Protein AF-A0A3M1L7F5-F1 (afdb_monomer)

Structure (mmCIF, N/CA/C/O backbone):
data_AF-A0A3M1L7F5-F1
#
_entry.id   AF-A0A3M1L7F5-F1
#
loop_
_atom_site.group_PDB
_atom_site.id
_atom_site.type_symbol
_atom_site.label_atom_id
_atom_site.label_alt_id
_atom_site.label_comp_id
_atom_site.label_asym_id
_atom_site.label_entity_id
_atom_site.label_seq_id
_atom_site.pdbx_PDB_ins_code
_atom_site.Cartn_x
_atom_site.Cartn_y
_atom_site.Cartn_z
_atom_site.occupancy
_atom_site.B_iso_or_equiv
_atom_site.auth_seq_id
_atom_site.auth_comp_id
_atom_site.auth_asym_id
_atom_site.auth_atom_id
_atom_site.pdbx_PDB_model_num
ATOM 1 N N . MET A 1 1 ? 20.321 22.906 12.322 1.00 35.56 1 MET A N 1
ATOM 2 C CA . MET A 1 1 ? 19.591 22.358 11.157 1.00 35.56 1 MET A CA 1
ATOM 3 C C . MET A 1 1 ? 20.401 21.188 10.631 1.00 35.56 1 MET A C 1
ATOM 5 O O . MET A 1 1 ?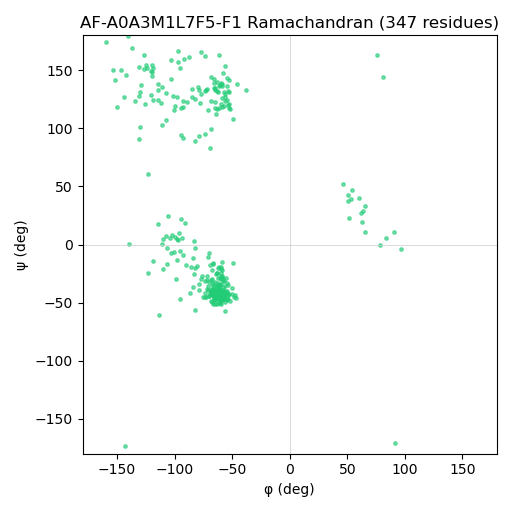 21.609 21.368 10.525 1.00 35.56 1 MET A O 1
ATOM 9 N N . PRO A 1 2 ? 19.813 20.010 10.364 1.00 38.28 2 PRO A N 1
ATOM 10 C CA . PRO A 1 2 ? 20.556 18.946 9.696 1.00 38.28 2 PRO A CA 1
ATOM 11 C C . PRO A 1 2 ? 21.042 19.465 8.336 1.00 38.28 2 PRO A C 1
ATOM 13 O O . PRO A 1 2 ? 20.308 20.188 7.656 1.00 38.28 2 PRO A O 1
ATOM 16 N N . ALA A 1 3 ? 22.295 19.171 7.985 1.00 39.78 3 ALA A N 1
ATOM 17 C CA . ALA A 1 3 ? 22.873 19.569 6.705 1.00 39.78 3 ALA A CA 1
ATOM 18 C C . ALA A 1 3 ? 21.981 19.071 5.550 1.00 39.78 3 ALA A C 1
ATOM 20 O O . ALA A 1 3 ? 21.409 17.981 5.663 1.00 39.78 3 ALA A O 1
ATOM 21 N N . PRO A 1 4 ? 21.824 19.837 4.452 1.00 47.09 4 PRO A N 1
ATOM 22 C CA . PRO A 1 4 ? 21.126 19.321 3.284 1.00 47.09 4 PRO A CA 1
ATOM 23 C C . PRO A 1 4 ? 21.853 18.048 2.831 1.00 47.09 4 PRO A C 1
ATOM 25 O O . PRO A 1 4 ? 23.083 18.068 2.745 1.00 47.09 4 PRO A O 1
ATOM 28 N N . PRO A 1 5 ? 21.141 16.940 2.577 1.00 53.28 5 PRO A N 1
ATOM 29 C CA . PRO A 1 5 ? 21.794 15.716 2.152 1.00 53.28 5 PRO A CA 1
ATOM 30 C C . PRO A 1 5 ? 22.538 15.997 0.853 1.00 53.28 5 PRO A C 1
ATOM 32 O O . PRO A 1 5 ? 21.954 16.431 -0.144 1.00 53.28 5 PRO A O 1
ATOM 35 N N . THR A 1 6 ? 23.847 15.780 0.873 1.00 57.88 6 THR A N 1
ATOM 36 C CA . THR A 1 6 ? 24.654 15.749 -0.336 1.00 57.88 6 THR A CA 1
ATOM 37 C C . THR A 1 6 ? 24.158 14.572 -1.164 1.00 57.88 6 THR A C 1
ATOM 39 O O . THR A 1 6 ? 24.283 13.417 -0.769 1.00 57.88 6 THR A O 1
ATOM 42 N N . PHE A 1 7 ? 23.544 14.864 -2.311 1.00 72.44 7 PHE A N 1
ATOM 43 C CA . PHE A 1 7 ? 23.163 13.850 -3.291 1.00 72.44 7 PHE A CA 1
ATOM 44 C C . PHE A 1 7 ? 24.451 13.290 -3.914 1.00 72.44 7 PHE A C 1
ATOM 46 O O . PHE A 1 7 ? 24.923 13.783 -4.937 1.00 72.44 7 PHE A O 1
ATOM 53 N N . GLN A 1 8 ? 25.074 12.329 -3.229 1.00 82.31 8 GLN A N 1
ATOM 54 C CA . GLN A 1 8 ? 26.333 11.705 -3.633 1.00 82.31 8 GLN A CA 1
ATOM 55 C C . GLN A 1 8 ? 26.056 10.671 -4.722 1.00 82.31 8 GLN A C 1
ATOM 57 O O . GLN A 1 8 ? 25.700 9.527 -4.446 1.00 82.31 8 GLN A O 1
ATOM 62 N N . TYR A 1 9 ? 26.176 11.104 -5.971 1.00 82.06 9 TYR A N 1
ATOM 63 C CA . TYR A 1 9 ? 25.844 10.313 -7.149 1.00 82.06 9 TYR A CA 1
ATOM 64 C C . TYR A 1 9 ? 26.582 8.974 -7.209 1.00 82.06 9 TYR A C 1
ATOM 66 O O . TYR A 1 9 ? 25.974 7.961 -7.549 1.00 82.06 9 TYR A O 1
ATOM 74 N N . GLU A 1 10 ? 27.861 8.963 -6.851 1.00 85.75 10 GLU A N 1
ATOM 75 C CA . GLU A 1 10 ? 28.719 7.780 -6.855 1.00 85.75 10 GLU A CA 1
ATOM 76 C C . GLU A 1 10 ? 28.203 6.726 -5.867 1.00 85.75 10 GLU A C 1
ATOM 78 O O . GLU A 1 10 ? 27.919 5.598 -6.263 1.00 85.75 10 GLU A O 1
ATOM 83 N N . LEU A 1 11 ? 27.948 7.123 -4.617 1.00 89.19 11 LEU A N 1
ATOM 84 C CA . LEU A 1 11 ? 27.426 6.229 -3.581 1.00 89.19 11 LEU A CA 1
ATOM 85 C C . LEU A 1 11 ? 26.033 5.685 -3.931 1.00 89.19 11 LEU A C 1
ATOM 87 O O . LEU A 1 11 ? 25.721 4.518 -3.691 1.00 89.19 11 LEU A O 1
ATOM 91 N N . ILE A 1 12 ? 25.166 6.524 -4.504 1.00 89.94 12 ILE A N 1
ATOM 92 C CA . ILE A 1 12 ? 23.839 6.078 -4.937 1.00 89.94 12 ILE A CA 1
ATOM 93 C C . ILE A 1 12 ? 23.979 5.046 -6.067 1.00 89.94 12 ILE A C 1
ATOM 95 O O . ILE A 1 12 ? 23.294 4.024 -6.034 1.00 89.94 12 ILE A O 1
ATOM 99 N N . ARG A 1 13 ? 24.880 5.268 -7.035 1.00 89.06 13 ARG A N 1
ATOM 100 C CA . ARG A 1 13 ? 25.147 4.312 -8.123 1.00 89.06 13 ARG A CA 1
ATOM 101 C C . ARG A 1 13 ? 25.641 2.970 -7.600 1.00 89.06 13 ARG A C 1
ATOM 103 O O . ARG A 1 13 ? 25.167 1.947 -8.084 1.00 89.06 13 ARG A O 1
ATOM 110 N N . GLU A 1 14 ? 26.536 2.967 -6.617 1.00 90.06 14 GLU A N 1
ATOM 111 C CA . GLU A 1 14 ? 27.015 1.740 -5.968 1.00 90.06 14 GLU A CA 1
ATOM 112 C C . GLU A 1 14 ? 25.865 0.969 -5.312 1.00 90.06 14 GLU A C 1
ATOM 114 O O . GLU A 1 14 ? 25.677 -0.214 -5.583 1.00 90.06 14 GLU A O 1
ATOM 119 N N . ARG A 1 15 ? 25.013 1.652 -4.539 1.00 92.06 15 ARG A N 1
ATOM 120 C CA . ARG A 1 15 ? 23.826 1.036 -3.917 1.00 92.06 15 ARG A CA 1
ATOM 121 C C . ARG A 1 15 ? 22.845 0.462 -4.938 1.00 92.06 15 ARG A C 1
ATOM 123 O O . ARG A 1 15 ? 22.231 -0.566 -4.690 1.00 92.06 15 ARG A O 1
ATOM 130 N N . PHE A 1 16 ? 22.697 1.089 -6.105 1.00 90.69 16 PHE A N 1
ATOM 131 C CA . PHE A 1 16 ? 21.847 0.562 -7.180 1.00 90.69 16 PHE A CA 1
ATOM 132 C C . PHE A 1 16 ? 22.345 -0.775 -7.748 1.00 90.69 16 PHE A C 1
ATOM 134 O O . PHE A 1 16 ? 21.534 -1.532 -8.277 1.00 90.69 16 PHE A O 1
ATOM 141 N N . GLN A 1 17 ? 23.643 -1.084 -7.647 1.00 87.06 17 GLN A N 1
ATOM 142 C CA . GLN A 1 17 ? 24.191 -2.362 -8.116 1.00 87.06 17 GLN A CA 1
ATOM 143 C C . GLN A 1 17 ? 23.790 -3.535 -7.216 1.00 87.06 17 GLN A C 1
ATOM 145 O O . GLN A 1 17 ? 23.711 -4.665 -7.694 1.00 87.06 17 GLN A O 1
ATOM 150 N N . THR A 1 18 ? 23.529 -3.269 -5.934 1.00 86.25 18 THR A N 1
ATOM 151 C CA . THR A 1 18 ? 23.186 -4.277 -4.920 1.00 86.25 18 THR A CA 1
ATOM 152 C C . THR A 1 18 ? 21.737 -4.186 -4.437 1.00 86.25 18 THR A C 1
ATOM 154 O O . THR A 1 18 ? 21.331 -4.989 -3.600 1.00 86.25 18 THR A O 1
ATOM 157 N N . LEU A 1 19 ? 20.950 -3.240 -4.963 1.00 89.81 19 LEU A N 1
ATOM 158 C CA . LEU A 1 19 ? 19.552 -3.039 -4.589 1.00 89.81 19 LEU A CA 1
ATOM 159 C C . LEU A 1 19 ? 18.712 -4.274 -4.944 1.00 89.81 19 LEU A C 1
ATOM 161 O O . LEU A 1 19 ? 18.528 -4.589 -6.123 1.00 89.81 19 LEU A O 1
ATOM 165 N N . ASP A 1 20 ? 18.149 -4.922 -3.924 1.00 85.81 20 ASP A N 1
ATOM 166 C CA . ASP A 1 20 ? 17.179 -6.001 -4.101 1.00 85.81 20 ASP A CA 1
ATOM 167 C C . ASP A 1 20 ? 15.834 -5.417 -4.555 1.00 85.81 20 ASP A C 1
ATOM 169 O O . ASP A 1 20 ? 15.026 -4.916 -3.770 1.00 85.81 20 ASP A O 1
ATOM 173 N N . CYS A 1 21 ? 15.623 -5.403 -5.868 1.00 88.69 21 CYS A N 1
ATOM 174 C CA . CYS A 1 21 ? 14.426 -4.869 -6.497 1.00 88.69 21 CYS A CA 1
ATOM 175 C C . CYS A 1 21 ? 13.728 -5.958 -7.313 1.00 88.69 21 CYS A C 1
ATOM 177 O O . CYS A 1 21 ? 14.363 -6.837 -7.891 1.00 88.69 21 CYS A O 1
ATOM 179 N N . LEU A 1 22 ? 12.399 -5.855 -7.410 1.00 91.62 22 LEU A N 1
ATOM 180 C CA . LEU A 1 22 ? 11.557 -6.759 -8.203 1.00 91.62 22 LEU A CA 1
ATOM 181 C C . LEU A 1 22 ? 11.989 -6.837 -9.681 1.00 91.62 22 LEU A C 1
ATOM 183 O O . LEU A 1 22 ? 11.766 -7.844 -10.348 1.00 91.62 22 LEU A O 1
ATOM 187 N N . VAL A 1 23 ? 12.574 -5.755 -10.188 1.00 92.25 23 VAL A N 1
ATOM 188 C CA . VAL A 1 23 ? 13.059 -5.588 -11.560 1.00 92.25 23 VAL A CA 1
ATOM 189 C C . VAL A 1 23 ? 14.523 -5.186 -11.518 1.00 92.25 23 VAL A C 1
ATOM 191 O O . VAL A 1 23 ? 14.961 -4.561 -10.550 1.00 92.25 23 VAL A O 1
ATOM 194 N N . ARG A 1 24 ? 15.282 -5.484 -12.577 1.00 89.81 24 ARG A N 1
ATOM 195 C CA . ARG A 1 24 ? 16.702 -5.114 -12.628 1.00 89.81 24 ARG A CA 1
ATOM 196 C C . ARG A 1 24 ? 16.856 -3.588 -12.494 1.00 89.81 24 ARG A C 1
ATOM 198 O O . ARG A 1 24 ? 16.381 -2.866 -13.379 1.00 89.81 24 ARG A O 1
ATOM 205 N N . PRO A 1 25 ? 17.543 -3.079 -11.454 1.00 90.06 25 PRO A N 1
ATOM 206 C CA . PRO A 1 25 ? 17.786 -1.651 -11.324 1.00 90.06 25 PRO A CA 1
ATOM 207 C C . PRO A 1 25 ? 18.604 -1.137 -12.510 1.00 90.06 25 PRO A C 1
ATOM 209 O O . PRO A 1 25 ? 19.586 -1.753 -12.930 1.00 90.06 25 PRO A O 1
ATOM 212 N N . VAL A 1 26 ? 18.202 0.010 -13.053 1.00 88.94 26 VAL A N 1
ATOM 213 C CA . VAL A 1 26 ? 18.956 0.729 -14.084 1.00 88.94 26 VAL A CA 1
ATOM 214 C C . VAL A 1 26 ? 19.321 2.108 -13.570 1.00 88.94 26 VAL A C 1
ATOM 216 O O . VAL A 1 26 ? 18.567 2.712 -12.810 1.00 88.94 26 VAL A O 1
ATOM 219 N N . TRP A 1 27 ? 20.466 2.620 -14.012 1.00 89.50 27 TRP A N 1
ATOM 220 C CA . TRP A 1 27 ? 20.897 3.977 -13.709 1.00 89.50 27 TRP A CA 1
ATOM 221 C C . TRP A 1 27 ? 20.878 4.841 -14.969 1.00 89.50 27 TRP A C 1
ATOM 223 O O . TRP A 1 27 ? 21.536 4.517 -15.957 1.00 89.50 27 TRP A O 1
ATOM 233 N N . ASN A 1 28 ? 20.119 5.937 -14.950 1.00 90.88 28 ASN A N 1
ATOM 234 C CA . ASN A 1 28 ? 20.044 6.912 -16.040 1.00 90.88 28 ASN A CA 1
ATOM 235 C C . ASN A 1 28 ? 19.501 8.265 -15.534 1.00 90.88 28 ASN A C 1
ATOM 237 O O . ASN A 1 28 ? 19.059 8.381 -14.391 1.00 90.88 28 ASN A O 1
ATOM 241 N N . ALA A 1 29 ? 19.490 9.282 -16.402 1.00 91.50 29 ALA A N 1
ATOM 242 C CA . ALA A 1 29 ? 19.029 10.632 -16.059 1.00 91.50 29 ALA A CA 1
ATOM 243 C C . ALA A 1 29 ? 17.562 10.694 -15.576 1.00 91.50 29 ALA A C 1
ATOM 245 O O . ALA A 1 29 ? 17.205 11.571 -14.792 1.00 91.50 29 ALA A O 1
ATOM 246 N N . GLU A 1 30 ? 16.702 9.766 -16.014 1.00 92.56 30 GLU A N 1
ATOM 247 C CA . GLU A 1 30 ? 15.309 9.691 -15.555 1.00 92.56 30 GLU A CA 1
ATOM 248 C C . GLU A 1 30 ? 15.224 9.220 -14.097 1.00 92.56 30 GLU A C 1
ATOM 250 O O . GLU A 1 30 ? 14.514 9.830 -13.298 1.00 92.56 30 GLU A O 1
ATOM 255 N N . ILE A 1 31 ? 15.988 8.187 -13.731 1.00 93.19 31 ILE A N 1
ATOM 256 C CA . ILE A 1 31 ? 16.113 7.702 -12.349 1.00 93.19 31 ILE A CA 1
ATOM 257 C C . ILE A 1 31 ? 16.702 8.788 -11.445 1.00 93.19 31 ILE A C 1
ATOM 259 O O . ILE A 1 31 ? 16.169 9.035 -10.365 1.00 93.19 31 ILE A O 1
ATOM 263 N N . GLU A 1 32 ? 17.740 9.494 -11.902 1.00 91.94 32 GLU A N 1
ATOM 264 C CA . GLU A 1 32 ? 18.326 10.626 -11.173 1.00 91.94 32 GLU A CA 1
ATOM 265 C C . GLU A 1 32 ? 17.297 11.739 -10.911 1.00 91.94 32 GLU A C 1
ATOM 267 O O . GLU A 1 32 ? 17.191 12.248 -9.792 1.00 91.94 32 GLU A O 1
ATOM 272 N N . GLY A 1 33 ? 16.503 12.094 -11.927 1.00 92.19 33 GLY A N 1
ATOM 273 C CA . GLY A 1 33 ? 15.437 13.089 -11.802 1.00 92.19 33 GLY A CA 1
ATOM 274 C C . GLY A 1 33 ? 14.352 12.672 -10.806 1.00 92.19 33 GLY A C 1
ATOM 275 O O . GLY A 1 33 ? 13.959 13.467 -9.950 1.00 92.19 33 GLY A O 1
ATOM 276 N N . LEU A 1 34 ? 13.909 11.413 -10.869 1.00 93.38 34 LEU A N 1
ATOM 277 C CA . LEU A 1 34 ? 12.932 10.855 -9.931 1.00 93.38 34 LEU A CA 1
ATOM 278 C C . LEU A 1 34 ? 13.483 10.817 -8.498 1.00 93.38 34 LEU A C 1
ATOM 280 O O . LEU A 1 34 ? 12.798 11.246 -7.573 1.00 93.38 34 LEU A O 1
ATOM 284 N N . LEU A 1 35 ? 14.729 10.388 -8.293 1.00 93.50 35 LEU A N 1
ATOM 285 C CA . LEU A 1 35 ? 15.364 10.408 -6.971 1.00 93.50 35 LEU A CA 1
ATOM 286 C C . LEU A 1 35 ? 15.406 11.823 -6.389 1.00 93.50 35 LEU A C 1
ATOM 288 O O . LEU A 1 35 ? 15.037 12.018 -5.233 1.00 93.50 35 LEU A O 1
ATOM 292 N N . ARG A 1 36 ? 15.783 12.834 -7.182 1.00 91.12 36 ARG A N 1
ATOM 293 C CA . ARG A 1 36 ? 15.759 14.241 -6.740 1.00 91.12 36 ARG A CA 1
ATOM 294 C C . ARG A 1 36 ? 14.356 14.702 -6.353 1.00 91.12 36 ARG A C 1
ATOM 296 O O . ARG A 1 36 ? 14.205 15.421 -5.363 1.00 91.12 36 ARG A O 1
ATOM 303 N N . GLN A 1 37 ? 13.332 14.269 -7.089 1.00 90.56 37 GLN A N 1
ATOM 304 C CA . GLN A 1 37 ? 11.943 14.589 -6.770 1.00 90.56 37 GLN A CA 1
ATOM 305 C C . GLN A 1 37 ? 11.562 14.132 -5.359 1.00 90.56 37 GLN A C 1
ATOM 307 O O . GLN A 1 37 ? 10.944 14.906 -4.638 1.00 90.56 37 GLN A O 1
ATOM 312 N N . PHE A 1 38 ? 11.957 12.932 -4.933 1.00 88.56 38 PHE A N 1
ATOM 313 C CA . PHE A 1 38 ? 11.611 12.422 -3.602 1.00 88.56 38 PHE A CA 1
ATOM 314 C C . PHE A 1 38 ? 12.594 12.847 -2.502 1.00 88.56 38 PHE A C 1
ATOM 316 O O . PHE A 1 38 ? 12.168 13.208 -1.406 1.00 88.56 38 PHE A O 1
ATOM 323 N N . LEU A 1 39 ? 13.900 12.819 -2.779 1.00 88.81 39 LEU A N 1
ATOM 324 C CA . LEU A 1 39 ? 14.947 13.026 -1.773 1.00 88.81 39 LEU A CA 1
ATOM 325 C C . LEU A 1 39 ? 15.246 14.505 -1.501 1.00 88.81 39 LEU A C 1
ATOM 327 O O . LEU A 1 39 ? 15.715 14.836 -0.411 1.00 88.81 39 LEU A O 1
ATOM 331 N N . VAL A 1 40 ? 14.980 15.397 -2.462 1.00 86.50 40 VAL A N 1
ATOM 332 C CA . VAL A 1 40 ? 15.307 16.829 -2.354 1.00 86.50 40 VAL A CA 1
ATOM 333 C C . VAL A 1 40 ? 14.040 17.674 -2.294 1.00 86.50 40 VAL A C 1
ATOM 335 O O . VAL A 1 40 ? 13.807 18.360 -1.303 1.00 86.50 40 VAL A O 1
ATOM 338 N N . TYR A 1 41 ? 13.200 17.610 -3.328 1.00 87.56 41 TYR A N 1
ATOM 339 C CA . TYR A 1 41 ? 12.062 18.528 -3.459 1.00 87.56 41 TYR A CA 1
ATOM 340 C C . TYR A 1 41 ? 10.819 18.066 -2.682 1.00 87.56 41 TYR A C 1
ATOM 342 O O . TYR A 1 41 ? 10.104 18.880 -2.107 1.00 87.56 41 TYR A O 1
ATOM 350 N N . GLY A 1 42 ? 10.575 16.756 -2.637 1.00 90.94 42 GLY A N 1
ATOM 351 C CA . GLY A 1 42 ? 9.371 16.125 -2.089 1.00 90.94 42 GLY A CA 1
ATOM 352 C C . GLY A 1 42 ? 9.569 15.441 -0.738 1.00 90.94 42 GLY A C 1
ATOM 353 O O . GLY A 1 42 ? 8.811 14.529 -0.412 1.00 90.94 42 GLY A O 1
ATOM 354 N N . ARG A 1 43 ? 10.566 15.857 0.059 1.00 92.56 43 ARG A N 1
ATOM 355 C CA . ARG A 1 43 ? 10.948 15.172 1.312 1.00 92.56 43 ARG A CA 1
ATOM 356 C C . ARG A 1 43 ? 9.770 14.929 2.248 1.00 92.56 43 ARG A C 1
ATOM 358 O O . ARG A 1 43 ? 9.564 13.807 2.686 1.00 92.56 43 ARG A O 1
ATOM 365 N N . ARG A 1 44 ? 8.951 15.955 2.509 1.00 93.75 44 ARG A N 1
ATOM 366 C CA . ARG A 1 44 ? 7.782 15.835 3.399 1.00 93.75 44 ARG A CA 1
ATOM 367 C C . ARG A 1 44 ? 6.801 14.760 2.925 1.00 93.75 44 ARG A C 1
ATOM 369 O O . ARG A 1 44 ? 6.265 14.017 3.745 1.00 93.75 44 ARG A O 1
ATOM 376 N N . ASP A 1 45 ? 6.549 14.690 1.622 1.00 93.31 45 ASP A N 1
ATOM 377 C CA . ASP A 1 45 ? 5.630 13.704 1.058 1.00 93.31 45 ASP A CA 1
ATOM 378 C C . ASP A 1 45 ? 6.233 12.299 1.106 1.00 93.31 45 ASP A C 1
ATOM 380 O O . ASP A 1 45 ? 5.523 11.354 1.452 1.00 93.31 45 ASP A O 1
ATOM 384 N N . ALA A 1 46 ? 7.542 12.172 0.861 1.00 93.19 46 ALA A N 1
ATOM 385 C CA . ALA A 1 46 ? 8.279 10.922 1.028 1.00 93.19 46 ALA A CA 1
ATOM 386 C C . ALA A 1 46 ? 8.233 10.424 2.485 1.00 93.19 46 ALA A C 1
ATOM 388 O O . ALA A 1 46 ? 7.890 9.271 2.721 1.00 93.19 46 ALA A O 1
ATOM 389 N N . GLU A 1 47 ? 8.475 11.295 3.467 1.00 93.62 47 GLU A N 1
ATOM 390 C CA . GLU A 1 47 ? 8.393 10.977 4.901 1.00 93.62 47 GLU A CA 1
ATOM 391 C C . GLU A 1 47 ? 6.993 10.508 5.318 1.00 93.62 47 GLU A C 1
ATOM 393 O O . GLU A 1 47 ? 6.844 9.530 6.049 1.00 93.62 47 GLU A O 1
ATOM 398 N N . LEU A 1 48 ? 5.943 11.184 4.841 1.00 93.62 48 LEU A N 1
ATOM 399 C CA . LEU A 1 48 ? 4.558 10.780 5.093 1.00 93.62 48 LEU A CA 1
ATOM 400 C C . LEU A 1 48 ? 4.218 9.444 4.421 1.00 93.62 48 LEU A C 1
ATOM 402 O O . LEU A 1 48 ? 3.467 8.641 4.972 1.00 93.62 48 LEU A O 1
ATOM 406 N N . MET A 1 49 ? 4.713 9.230 3.202 1.00 94.44 49 MET A N 1
ATOM 407 C CA . MET A 1 49 ? 4.526 7.999 2.440 1.00 94.44 49 MET A CA 1
ATOM 408 C C . MET A 1 49 ? 5.196 6.808 3.136 1.00 94.44 49 MET A C 1
ATOM 410 O O . MET A 1 49 ? 4.536 5.791 3.340 1.00 94.44 49 MET A O 1
ATOM 414 N N . LEU A 1 50 ? 6.453 6.967 3.558 1.00 89.62 50 LEU A N 1
ATOM 415 C CA . LEU A 1 50 ? 7.210 5.980 4.330 1.00 89.62 50 LEU A CA 1
ATOM 416 C C . LEU A 1 50 ? 6.551 5.698 5.681 1.00 89.62 50 LEU A C 1
ATOM 418 O O . LEU A 1 50 ? 6.350 4.541 6.031 1.00 89.62 50 LEU A O 1
ATOM 422 N N . GLY A 1 51 ? 6.118 6.743 6.393 1.00 86.62 51 GLY A N 1
ATOM 423 C CA . GLY A 1 51 ? 5.455 6.596 7.687 1.00 86.62 51 GLY A CA 1
ATOM 424 C C . GLY A 1 51 ? 4.167 5.775 7.607 1.00 86.62 51 GLY A C 1
ATOM 425 O O . GLY A 1 51 ? 3.918 4.929 8.458 1.00 86.62 51 GLY A O 1
ATOM 426 N N . ARG A 1 52 ? 3.364 5.936 6.545 1.00 91.06 52 ARG A N 1
ATOM 427 C CA . ARG A 1 52 ? 2.189 5.069 6.309 1.00 91.06 52 ARG A CA 1
ATOM 428 C C . ARG A 1 52 ? 2.563 3.622 5.983 1.00 91.06 52 ARG A C 1
ATOM 430 O O . ARG A 1 52 ? 1.719 2.748 6.168 1.00 91.06 52 ARG A O 1
ATOM 437 N N . GLY A 1 53 ? 3.788 3.383 5.514 1.00 85.94 53 GLY A N 1
ATOM 438 C CA . GLY A 1 53 ? 4.354 2.064 5.242 1.00 85.94 53 GLY A CA 1
ATOM 439 C C . GLY A 1 53 ? 4.159 1.090 6.397 1.00 85.94 53 GLY A C 1
ATOM 440 O O . GLY A 1 53 ? 3.666 -0.015 6.179 1.00 85.94 53 GLY A O 1
ATOM 441 N N . VAL A 1 54 ? 4.422 1.545 7.628 1.00 79.56 54 VAL A N 1
ATOM 442 C CA . VAL A 1 54 ? 4.375 0.717 8.847 1.00 79.56 54 VAL A CA 1
ATOM 443 C C . VAL A 1 54 ? 3.022 0.032 9.073 1.00 79.56 54 VAL A C 1
ATOM 445 O O . VAL A 1 54 ? 2.975 -1.084 9.574 1.00 79.56 54 VAL A O 1
ATOM 448 N N . MET A 1 55 ? 1.916 0.659 8.653 1.00 81.50 55 MET A N 1
ATOM 449 C CA . MET A 1 55 ? 0.571 0.101 8.845 1.00 81.50 55 MET A CA 1
ATOM 450 C C . MET A 1 55 ? 0.249 -1.036 7.874 1.00 81.50 55 MET A C 1
ATOM 452 O O . MET A 1 55 ? -0.615 -1.859 8.165 1.00 81.50 55 MET A O 1
ATOM 456 N N . TYR A 1 56 ? 0.872 -1.053 6.691 1.00 86.38 56 TYR A N 1
ATOM 457 C CA . TYR A 1 56 ? 0.442 -1.938 5.606 1.00 86.38 56 TYR A CA 1
ATOM 458 C C . TYR A 1 56 ? 1.536 -2.875 5.100 1.00 86.38 56 TYR A C 1
ATOM 460 O O . TYR A 1 56 ? 1.189 -3.939 4.600 1.00 86.38 56 TYR A O 1
ATOM 468 N N . PHE A 1 57 ? 2.827 -2.557 5.249 1.00 85.12 57 PHE A N 1
ATOM 469 C CA . PHE A 1 57 ? 3.903 -3.485 4.880 1.00 85.12 57 PHE A CA 1
ATOM 470 C C . PHE A 1 57 ? 3.757 -4.856 5.545 1.00 85.12 57 PHE A C 1
ATOM 472 O O . PHE A 1 57 ? 3.823 -5.830 4.802 1.00 85.12 57 PHE A O 1
ATOM 479 N N . PRO A 1 58 ? 3.424 -4.984 6.845 1.00 81.38 58 PRO A N 1
ATOM 480 C CA . PRO A 1 58 ? 3.247 -6.307 7.445 1.00 81.38 58 PRO A CA 1
ATOM 481 C C . PRO A 1 58 ? 2.108 -7.121 6.801 1.00 81.38 58 PRO A C 1
ATOM 483 O O . PRO A 1 58 ? 2.223 -8.331 6.620 1.00 81.38 58 PRO A O 1
ATOM 486 N N . ILE A 1 59 ? 1.024 -6.454 6.383 1.00 81.19 59 ILE A N 1
ATOM 487 C CA . ILE A 1 59 ? -0.088 -7.081 5.648 1.00 81.19 59 ILE A CA 1
ATOM 488 C C . ILE A 1 59 ? 0.401 -7.568 4.277 1.00 81.19 59 ILE A C 1
ATOM 490 O O . ILE A 1 59 ? 0.092 -8.679 3.853 1.00 81.19 59 ILE A O 1
ATOM 494 N N . ILE A 1 60 ? 1.168 -6.731 3.576 1.00 85.12 60 ILE A N 1
ATOM 495 C CA . ILE A 1 60 ? 1.664 -7.024 2.230 1.00 85.12 60 ILE A CA 1
ATOM 496 C C . ILE A 1 60 ? 2.695 -8.152 2.257 1.00 85.12 60 ILE A C 1
ATOM 498 O O . ILE A 1 60 ? 2.555 -9.112 1.507 1.00 85.12 60 ILE A O 1
ATOM 502 N N . GLU A 1 61 ? 3.680 -8.083 3.147 1.00 83.94 61 GLU A N 1
ATOM 503 C CA . GLU A 1 61 ? 4.727 -9.097 3.323 1.00 83.94 61 GLU A CA 1
ATOM 504 C C . GLU A 1 61 ? 4.146 -10.460 3.722 1.00 83.94 61 GLU A C 1
ATOM 506 O O . GLU A 1 61 ? 4.607 -11.496 3.229 1.00 83.94 61 GLU A O 1
ATOM 511 N N . HIS A 1 62 ? 3.086 -10.470 4.542 1.00 79.44 62 HIS A N 1
ATOM 512 C CA . HIS A 1 62 ? 2.342 -11.688 4.849 1.00 79.44 62 HIS A CA 1
ATOM 513 C C . HIS A 1 62 ? 1.826 -12.355 3.569 1.00 79.44 62 HIS A C 1
ATOM 515 O O . HIS A 1 62 ? 2.181 -13.501 3.294 1.00 79.44 62 HIS A O 1
ATOM 521 N N . TYR A 1 63 ? 1.045 -11.641 2.754 1.00 80.44 63 TYR A N 1
ATOM 522 C CA . TYR A 1 63 ? 0.493 -12.223 1.530 1.00 80.44 63 TYR A CA 1
ATOM 523 C C . TYR A 1 63 ? 1.565 -12.527 0.477 1.00 80.44 63 TYR A C 1
ATOM 525 O O . TYR A 1 63 ? 1.465 -13.547 -0.200 1.00 80.44 63 TYR A O 1
ATOM 533 N N . LEU A 1 64 ? 2.620 -11.714 0.361 1.00 83.81 64 LEU A N 1
ATOM 534 C CA . LEU A 1 64 ? 3.761 -12.033 -0.502 1.00 83.81 64 LEU A CA 1
ATOM 535 C C . LEU A 1 64 ? 4.377 -13.380 -0.115 1.00 83.81 64 LEU A C 1
ATOM 537 O O . LEU A 1 64 ? 4.644 -14.204 -0.983 1.00 83.81 64 LEU A O 1
ATOM 541 N N . SER A 1 65 ? 4.527 -13.640 1.184 1.00 81.75 65 SER A N 1
ATOM 542 C CA . SER A 1 65 ? 5.039 -14.917 1.685 1.00 81.75 65 SER A CA 1
ATOM 543 C C . SER A 1 65 ? 4.067 -16.074 1.433 1.00 81.75 65 SER A C 1
ATOM 545 O O . SER A 1 65 ? 4.501 -17.134 0.991 1.00 81.75 65 SER A O 1
ATOM 547 N N . GLN A 1 66 ? 2.761 -15.872 1.660 1.00 79.88 66 GLN A N 1
ATOM 548 C CA . GLN A 1 66 ? 1.727 -16.887 1.396 1.00 79.88 66 GLN A CA 1
ATOM 549 C C . GLN A 1 66 ? 1.694 -17.313 -0.078 1.00 79.88 66 GLN A C 1
ATOM 551 O O . GLN A 1 66 ? 1.548 -18.494 -0.377 1.00 79.88 66 GLN A O 1
ATOM 556 N N . TYR A 1 67 ? 1.865 -16.358 -0.995 1.00 81.56 67 TYR A N 1
ATOM 557 C CA . TYR A 1 67 ? 1.851 -16.601 -2.438 1.00 81.56 67 TYR A CA 1
ATOM 558 C C . TYR A 1 67 ? 3.245 -16.851 -3.038 1.00 81.56 67 TYR A C 1
ATOM 560 O O . TYR A 1 67 ? 3.366 -16.968 -4.254 1.00 81.56 67 TYR A O 1
ATOM 568 N N . ASN A 1 68 ? 4.295 -16.941 -2.209 1.00 84.75 68 ASN A N 1
ATOM 569 C CA . ASN A 1 68 ? 5.690 -17.103 -2.636 1.00 84.75 68 ASN A CA 1
ATOM 570 C C . ASN A 1 68 ? 6.124 -16.076 -3.709 1.00 84.75 68 ASN A C 1
ATOM 572 O O . ASN A 1 68 ? 6.789 -16.409 -4.690 1.00 84.75 68 ASN A O 1
ATOM 576 N N . LEU A 1 69 ? 5.722 -14.819 -3.523 1.00 88.94 69 LEU A N 1
ATOM 577 C CA . LEU A 1 69 ? 6.029 -13.693 -4.403 1.00 88.94 69 LEU A CA 1
ATOM 578 C C . LEU A 1 69 ? 7.240 -12.888 -3.895 1.00 88.94 69 LEU A C 1
ATOM 580 O O . LEU A 1 69 ? 7.537 -12.902 -2.696 1.00 88.94 69 LEU A O 1
ATOM 584 N N . PRO A 1 70 ? 7.938 -12.141 -4.774 1.00 91.12 70 PRO A N 1
ATOM 585 C CA . PRO A 1 70 ? 9.117 -11.376 -4.373 1.00 91.12 70 PRO A CA 1
ATOM 586 C C . PRO A 1 70 ? 8.791 -10.248 -3.383 1.00 91.12 70 PRO A C 1
ATOM 588 O O . PRO A 1 70 ? 7.873 -9.454 -3.599 1.00 91.12 70 PRO A O 1
ATOM 591 N N . GLN A 1 71 ? 9.601 -10.119 -2.328 1.00 84.81 71 GLN A N 1
ATOM 592 C CA . GLN A 1 71 ? 9.362 -9.166 -1.234 1.00 84.81 71 GLN A CA 1
ATOM 593 C C . GLN A 1 71 ? 9.428 -7.695 -1.675 1.00 84.81 71 GLN A C 1
ATOM 595 O O . GLN A 1 71 ? 8.657 -6.869 -1.184 1.00 84.81 71 GLN A O 1
ATOM 600 N N . GLY A 1 72 ? 10.264 -7.365 -2.667 1.00 88.69 72 GLY A N 1
ATOM 601 C CA . GLY A 1 72 ? 10.366 -6.010 -3.228 1.00 88.69 72 GLY A CA 1
ATOM 602 C C . GLY A 1 72 ? 9.053 -5.466 -3.814 1.00 88.69 72 GLY A C 1
ATOM 603 O O . GLY A 1 72 ? 8.902 -4.257 -3.994 1.00 88.69 72 GLY A O 1
ATOM 604 N N . MET A 1 73 ? 8.057 -6.327 -4.054 1.00 93.81 73 MET A N 1
ATOM 605 C CA . MET A 1 73 ? 6.729 -5.924 -4.520 1.00 93.81 73 MET A CA 1
ATOM 606 C C . MET A 1 73 ? 5.947 -5.098 -3.476 1.00 93.81 73 MET A C 1
ATOM 608 O O . MET A 1 73 ? 5.022 -4.365 -3.834 1.00 93.81 73 MET A O 1
ATOM 612 N N . LYS A 1 74 ? 6.351 -5.120 -2.196 1.00 93.06 74 LYS A N 1
ATOM 613 C CA . LYS A 1 74 ? 5.740 -4.303 -1.131 1.00 93.06 74 LYS A CA 1
ATOM 614 C C . LYS A 1 74 ? 5.804 -2.792 -1.377 1.00 93.06 74 LYS A C 1
ATOM 616 O O . LYS A 1 74 ? 5.024 -2.045 -0.793 1.00 93.06 74 LYS A O 1
ATOM 621 N N . TYR A 1 75 ? 6.696 -2.342 -2.261 1.00 95.75 75 TYR A N 1
ATOM 622 C CA . TYR A 1 75 ? 6.870 -0.932 -2.607 1.00 95.75 75 TYR A CA 1
ATOM 623 C C . TYR A 1 75 ? 5.900 -0.423 -3.685 1.00 95.75 75 TYR A C 1
ATOM 625 O O . TYR A 1 75 ? 5.771 0.790 -3.853 1.00 95.75 75 TYR A O 1
ATOM 633 N N . LEU A 1 76 ? 5.158 -1.299 -4.377 1.00 96.56 76 LEU A N 1
ATOM 634 C CA . LEU A 1 76 ? 4.188 -0.890 -5.407 1.00 96.56 76 LEU A CA 1
ATOM 635 C C . LEU A 1 76 ? 3.129 0.096 -4.874 1.00 96.56 76 LEU A C 1
ATOM 637 O O . LEU A 1 76 ? 2.919 1.136 -5.502 1.00 96.56 76 LEU A O 1
ATOM 641 N N . PRO A 1 77 ? 2.496 -0.135 -3.706 1.00 97.31 77 PRO A N 1
ATOM 642 C CA . PRO A 1 77 ? 1.513 0.799 -3.154 1.00 97.31 77 PRO A CA 1
ATOM 643 C C . PRO A 1 77 ? 2.053 2.203 -2.828 1.00 97.31 77 PRO A C 1
ATOM 645 O O . PRO A 1 77 ? 1.265 3.153 -2.727 1.00 97.31 77 PRO A O 1
ATOM 648 N N . LEU A 1 78 ? 3.377 2.370 -2.685 1.00 95.56 78 LEU A N 1
ATOM 649 C CA . LEU A 1 78 ? 3.996 3.697 -2.586 1.00 95.56 78 LEU A CA 1
ATOM 650 C C . LEU A 1 78 ? 3.834 4.466 -3.903 1.00 95.56 78 LEU A C 1
ATOM 652 O O . LEU A 1 78 ? 3.441 5.633 -3.881 1.00 95.56 78 LEU A O 1
ATOM 656 N N . VAL A 1 79 ? 4.079 3.796 -5.034 1.00 95.12 79 VAL A N 1
ATOM 657 C CA . VAL A 1 79 ? 3.932 4.356 -6.387 1.00 95.12 79 VAL A CA 1
ATOM 658 C C . VAL A 1 79 ? 2.463 4.602 -6.724 1.00 95.12 79 VAL A C 1
ATOM 660 O O . VAL A 1 79 ? 2.133 5.646 -7.280 1.00 95.12 79 VAL A O 1
ATOM 663 N N . GLU A 1 80 ? 1.585 3.665 -6.366 1.00 96.19 80 GLU A N 1
ATOM 664 C CA . GLU A 1 80 ? 0.166 3.715 -6.732 1.00 96.19 80 GLU A CA 1
ATOM 665 C C . GLU A 1 80 ? -0.624 4.774 -5.960 1.00 96.19 80 GLU A C 1
ATOM 667 O O . GLU A 1 80 ? -1.432 5.511 -6.523 1.00 96.19 80 GLU A O 1
ATOM 672 N N . SER A 1 81 ? -0.431 4.856 -4.643 1.00 96.94 81 SER A N 1
ATOM 673 C CA . SER A 1 81 ? -1.309 5.663 -3.787 1.00 96.94 81 SER A CA 1
ATOM 674 C C . SER A 1 81 ? -0.587 6.450 -2.701 1.00 96.94 81 SER A C 1
ATOM 676 O O . SER A 1 81 ? -1.245 7.114 -1.893 1.00 96.94 81 SER A O 1
ATOM 678 N N . SER A 1 82 ? 0.744 6.355 -2.629 1.00 95.88 82 SER A N 1
ATOM 679 C CA . SER A 1 82 ? 1.525 6.818 -1.478 1.00 95.88 82 SER A CA 1
ATOM 680 C C . SER A 1 82 ? 1.013 6.227 -0.155 1.00 95.88 82 SER A C 1
ATOM 682 O O . SER A 1 82 ? 0.933 6.926 0.865 1.00 95.88 82 SER A O 1
ATOM 684 N N . MET A 1 83 ? 0.618 4.946 -0.190 1.00 95.31 83 MET A N 1
ATOM 685 C CA . MET A 1 83 ? 0.036 4.205 0.937 1.00 95.31 83 MET A CA 1
ATOM 686 C C . MET A 1 83 ? -1.264 4.818 1.477 1.00 95.31 83 MET A C 1
ATOM 688 O O . ME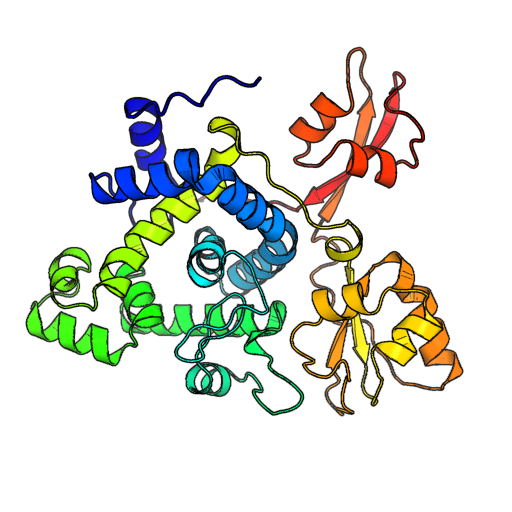T A 1 83 ? -1.500 4.886 2.687 1.00 95.31 83 MET A O 1
ATOM 692 N N . ARG A 1 84 ? -2.132 5.306 0.583 1.00 97.19 84 ARG A N 1
ATOM 693 C CA . ARG A 1 84 ? -3.424 5.901 0.955 1.00 97.19 84 ARG A CA 1
ATOM 694 C C . ARG A 1 84 ? -4.569 4.959 0.575 1.00 97.19 84 ARG A C 1
ATOM 696 O O . ARG A 1 84 ? -4.970 4.925 -0.588 1.00 97.19 84 ARG A O 1
ATOM 703 N N . PRO A 1 85 ? -5.226 4.291 1.540 1.00 96.06 85 PRO A N 1
ATOM 704 C CA . PRO A 1 85 ? -6.281 3.322 1.234 1.00 96.06 85 PRO A CA 1
ATOM 705 C C . PRO A 1 85 ? -7.575 3.969 0.719 1.00 96.06 85 PRO A C 1
ATOM 707 O O . PRO A 1 85 ? -8.472 3.286 0.242 1.00 96.06 85 PRO A O 1
ATOM 710 N N . LYS A 1 86 ? -7.700 5.300 0.802 1.00 96.75 86 LYS A N 1
ATOM 711 C CA . LYS A 1 86 ? -8.828 6.066 0.246 1.00 96.75 86 LYS A CA 1
ATOM 712 C C . LYS A 1 86 ? -8.476 6.813 -1.044 1.00 96.75 86 LYS A C 1
ATOM 714 O O . LYS A 1 86 ? -9.305 7.596 -1.498 1.00 96.75 86 LYS A O 1
ATOM 719 N N . ALA A 1 87 ? -7.277 6.626 -1.604 1.00 97.75 87 ALA A N 1
ATOM 720 C CA . ALA A 1 87 ? -6.898 7.272 -2.859 1.00 97.75 87 ALA A CA 1
ATOM 721 C C . ALA A 1 87 ? -7.867 6.879 -3.978 1.00 97.75 87 ALA A C 1
ATOM 723 O O . ALA A 1 87 ? -8.258 5.714 -4.073 1.00 97.75 87 ALA A O 1
ATOM 724 N N . VAL A 1 88 ? -8.248 7.850 -4.807 1.00 97.69 88 VAL A N 1
ATOM 725 C CA . VAL A 1 88 ? -9.088 7.651 -5.990 1.00 97.69 88 VAL A CA 1
ATOM 726 C C . VAL A 1 88 ? -8.463 8.431 -7.142 1.00 97.69 88 VAL A C 1
ATOM 728 O O . VAL A 1 88 ? -8.256 9.636 -7.003 1.00 97.69 88 VAL A O 1
ATOM 731 N N . SER A 1 89 ? -8.152 7.762 -8.252 1.00 95.94 89 SER A N 1
ATOM 732 C CA . SER A 1 89 ? -7.657 8.431 -9.457 1.00 95.94 89 SER A CA 1
ATOM 733 C C . SER A 1 89 ? -8.788 9.110 -10.229 1.00 95.94 89 SER A C 1
ATOM 735 O O . SER A 1 89 ? -9.970 8.809 -10.047 1.00 95.94 89 SER A O 1
ATOM 737 N N . HIS A 1 90 ? -8.423 9.984 -11.165 1.00 95.06 90 HIS A N 1
ATOM 738 C CA . HIS A 1 90 ? -9.364 10.647 -12.073 1.00 95.06 90 HIS A CA 1
ATOM 739 C C . HIS A 1 90 ? -10.163 9.666 -12.953 1.00 95.06 90 HIS A C 1
ATOM 741 O O . HIS A 1 90 ? -11.265 9.997 -13.376 1.00 95.06 90 HIS A O 1
ATOM 747 N N . VAL A 1 91 ? -9.643 8.456 -13.204 1.00 92.62 91 VAL A N 1
ATOM 748 C CA . VAL A 1 91 ? -10.353 7.389 -13.940 1.00 92.62 91 VAL A CA 1
ATOM 749 C C . VAL A 1 91 ? -11.044 6.365 -13.028 1.00 92.62 91 VAL A C 1
ATOM 751 O O . VAL A 1 91 ? -11.626 5.399 -13.513 1.00 92.62 91 VAL A O 1
ATOM 754 N N . GLY A 1 92 ? -11.020 6.561 -11.706 1.00 95.50 92 GLY A N 1
ATOM 755 C CA . GLY A 1 92 ? -11.754 5.726 -10.749 1.00 95.50 92 GLY A CA 1
ATOM 756 C C . GLY A 1 92 ? -10.992 4.515 -10.200 1.00 95.50 92 GLY A C 1
ATOM 757 O O . GLY A 1 92 ? -11.594 3.684 -9.505 1.00 95.50 92 GLY A O 1
ATOM 758 N N . ALA A 1 93 ? -9.683 4.424 -10.449 1.00 97.38 93 ALA A N 1
ATOM 759 C CA . ALA A 1 93 ? -8.792 3.512 -9.731 1.00 97.38 93 ALA A CA 1
ATOM 760 C C . ALA A 1 93 ? -8.831 3.852 -8.232 1.00 97.38 93 ALA A C 1
ATOM 762 O O . ALA A 1 93 ? -8.963 5.022 -7.878 1.00 97.38 93 ALA A O 1
ATOM 763 N N . THR A 1 94 ? -8.850 2.871 -7.326 1.00 98.56 94 THR A N 1
ATOM 764 C CA . THR A 1 94 ? -9.101 3.140 -5.895 1.00 98.56 94 THR A CA 1
ATOM 765 C C . THR A 1 94 ? -8.257 2.276 -4.969 1.00 98.56 94 THR A C 1
ATOM 767 O O . THR A 1 94 ? -8.030 1.103 -5.249 1.00 98.56 94 THR A O 1
ATOM 770 N N . GLY A 1 95 ? -7.875 2.847 -3.826 1.00 98.12 95 GLY A N 1
ATOM 771 C CA . GLY A 1 95 ? -7.234 2.133 -2.727 1.00 98.12 95 GLY A CA 1
ATOM 772 C C . GLY A 1 95 ? -5.714 2.122 -2.786 1.00 98.12 95 GLY A C 1
ATOM 773 O O . GLY A 1 95 ? -5.123 2.814 -3.617 1.00 98.12 95 GLY A O 1
ATOM 774 N N . LEU A 1 96 ? -5.107 1.320 -1.902 1.00 97.88 96 LEU A N 1
ATOM 775 C CA . LEU A 1 96 ? -3.648 1.169 -1.799 1.00 97.88 96 LEU A CA 1
ATOM 776 C C . LEU A 1 96 ? -3.024 0.778 -3.141 1.00 97.88 96 LEU A C 1
ATOM 778 O O . LEU A 1 96 ? -2.007 1.334 -3.543 1.00 97.88 96 LEU A O 1
ATOM 782 N N . TRP A 1 97 ? -3.707 -0.133 -3.829 1.00 98.25 97 TRP A N 1
ATOM 783 C CA . TRP A 1 97 ? -3.280 -0.785 -5.060 1.00 98.25 97 TRP A CA 1
ATOM 784 C C . TRP A 1 97 ? -3.869 -0.162 -6.332 1.00 98.25 97 TRP A C 1
ATOM 786 O O . TRP A 1 97 ? -3.689 -0.720 -7.408 1.00 98.25 97 TRP A O 1
ATOM 796 N N . GLN A 1 98 ? -4.615 0.949 -6.209 1.00 98.00 98 GLN A N 1
ATOM 797 C CA . GLN A 1 98 ? -5.291 1.631 -7.325 1.00 98.00 98 GLN A C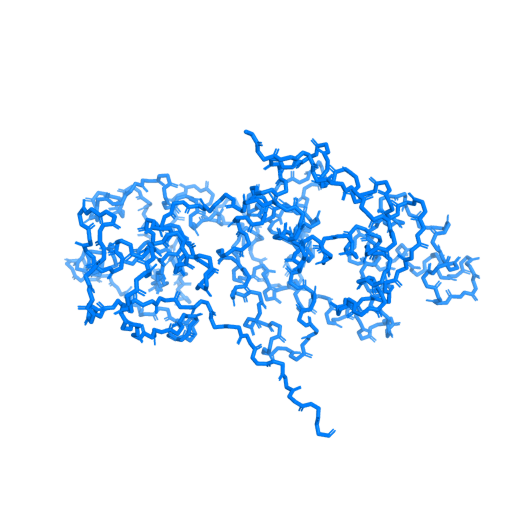A 1
ATOM 798 C C . GLN A 1 98 ? -6.046 0.669 -8.260 1.00 98.00 98 GLN A C 1
ATOM 800 O O . GLN A 1 98 ? -5.939 0.696 -9.483 1.00 98.00 98 GLN A O 1
ATOM 805 N N . PHE A 1 99 ? -6.896 -0.176 -7.685 1.00 95.94 99 PHE A N 1
ATOM 806 C CA . PHE A 1 99 ? -7.676 -1.117 -8.474 1.00 95.94 99 PHE A CA 1
ATOM 807 C C . PHE A 1 99 ? -8.800 -0.436 -9.259 1.00 95.94 99 PHE A C 1
ATOM 809 O O . PHE A 1 99 ? -9.633 0.297 -8.703 1.00 95.94 99 PHE A O 1
ATOM 816 N N . MET A 1 100 ? -8.911 -0.777 -10.541 1.00 96.81 100 MET A N 1
ATOM 817 C CA . MET A 1 100 ? -10.098 -0.464 -11.332 1.00 96.81 100 MET A CA 1
ATOM 818 C C . MET A 1 100 ? -11.305 -1.289 -10.853 1.00 96.81 100 MET A C 1
ATOM 820 O O . MET A 1 100 ? -11.137 -2.454 -10.489 1.00 96.81 100 MET A O 1
ATOM 824 N N . PRO A 1 101 ? -12.539 -0.741 -10.867 1.00 95.56 101 PRO A N 1
ATOM 825 C CA . PRO A 1 101 ? -13.715 -1.446 -10.348 1.00 95.56 101 PRO A CA 1
ATOM 826 C C . PRO A 1 101 ? -13.975 -2.805 -11.011 1.00 95.56 101 PRO A C 1
ATOM 828 O O . PRO A 1 101 ? -14.389 -3.744 -10.337 1.00 95.56 101 PRO A O 1
ATOM 831 N N . ALA A 1 102 ? -13.763 -2.909 -12.327 1.00 95.44 102 ALA A N 1
ATOM 832 C CA . ALA A 1 102 ? -13.984 -4.147 -13.073 1.00 95.44 102 ALA A CA 1
ATOM 833 C C . ALA A 1 102 ? -12.972 -5.229 -12.674 1.00 95.44 102 ALA A C 1
ATOM 835 O O . ALA A 1 102 ? -13.376 -6.325 -12.293 1.00 95.44 102 ALA A O 1
ATOM 836 N N . THR A 1 103 ? -11.682 -4.885 -12.662 1.00 94.38 103 THR A N 1
ATOM 837 C CA . THR A 1 103 ? -10.601 -5.778 -12.228 1.00 94.38 103 THR A CA 1
ATOM 838 C C . THR A 1 103 ? -10.790 -6.208 -10.777 1.00 94.38 103 THR A C 1
ATOM 840 O O . THR A 1 103 ? -10.719 -7.390 -10.473 1.00 94.38 103 THR A O 1
ATOM 843 N N . ALA A 1 104 ? -11.140 -5.280 -9.883 1.00 95.69 104 ALA A N 1
ATOM 844 C CA . ALA A 1 104 ? -11.425 -5.593 -8.485 1.00 95.69 104 ALA A CA 1
ATOM 845 C C . ALA A 1 104 ? -12.487 -6.695 -8.340 1.00 95.69 104 ALA A C 1
ATOM 847 O O . ALA A 1 104 ? -12.282 -7.657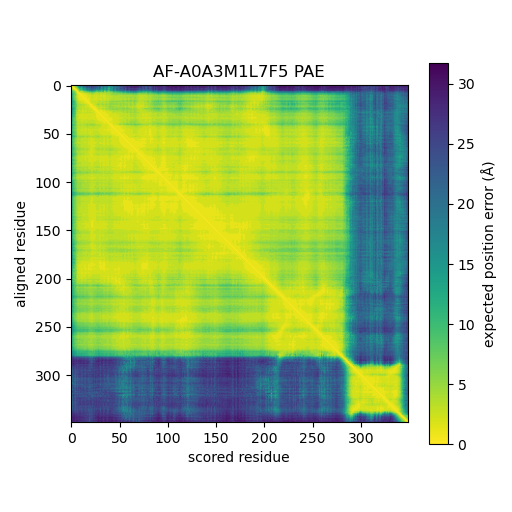 -7.605 1.00 95.69 104 ALA A O 1
ATOM 848 N N . ARG A 1 105 ? -13.598 -6.590 -9.083 1.00 95.50 105 ARG A N 1
ATOM 849 C CA . ARG A 1 105 ? -14.664 -7.604 -9.070 1.00 95.50 105 ARG A CA 1
ATOM 850 C C . ARG A 1 105 ? -14.212 -8.943 -9.647 1.00 95.50 105 ARG A C 1
ATOM 852 O O . ARG A 1 105 ? -14.589 -9.975 -9.103 1.00 95.50 105 ARG A O 1
ATOM 859 N N . GLN A 1 106 ? -13.396 -8.932 -10.702 1.00 94.94 106 GLN A N 1
ATOM 860 C CA . GLN A 1 106 ? -12.811 -10.152 -11.271 1.00 94.94 106 GLN A CA 1
ATOM 861 C C . GLN A 1 106 ? -11.957 -10.907 -10.239 1.00 94.94 106 GLN A C 1
ATOM 863 O O . GLN A 1 106 ? -11.976 -12.133 -10.213 1.00 94.94 106 GLN A O 1
ATOM 868 N N . PHE A 1 107 ? -11.279 -10.181 -9.347 1.00 93.25 107 PHE A N 1
ATOM 869 C CA . PHE A 1 107 ? -10.492 -10.744 -8.245 1.00 93.25 107 PHE A CA 1
ATOM 870 C C . PHE A 1 107 ? -11.272 -10.842 -6.920 1.00 93.25 107 PHE A C 1
ATOM 872 O O . PHE A 1 107 ? -10.682 -10.939 -5.847 1.00 93.25 107 PHE A O 1
ATOM 879 N N . GLY A 1 108 ? -12.608 -10.861 -6.982 1.00 88.62 108 GLY A N 1
ATOM 880 C CA . GLY A 1 108 ? -13.474 -11.193 -5.847 1.00 88.62 108 GLY A CA 1
ATOM 881 C C . GLY A 1 108 ? -13.786 -10.044 -4.885 1.00 88.62 108 GLY A C 1
ATOM 882 O O . GLY A 1 108 ? -14.458 -10.270 -3.880 1.00 88.62 108 GLY A O 1
ATOM 883 N N . LEU A 1 109 ? -13.359 -8.813 -5.181 1.00 93.06 109 LEU A N 1
ATOM 884 C CA . LEU A 1 109 ? -13.658 -7.650 -4.345 1.00 93.06 109 LEU A CA 1
ATOM 885 C C . LEU A 1 109 ? -15.070 -7.118 -4.598 1.00 93.06 109 LEU A C 1
ATOM 887 O O . LEU A 1 109 ? -15.498 -6.891 -5.735 1.00 93.06 109 LEU A O 1
ATOM 891 N N . ARG A 1 110 ? -15.781 -6.809 -3.514 1.00 90.38 110 ARG A N 1
ATOM 892 C CA . ARG A 1 110 ? -17.080 -6.136 -3.552 1.00 90.38 110 ARG A CA 1
ATOM 893 C C . ARG A 1 110 ? -16.892 -4.630 -3.698 1.00 90.38 110 ARG A C 1
ATOM 895 O O . ARG A 1 110 ? -16.247 -3.975 -2.881 1.00 90.38 110 ARG A O 1
ATOM 902 N N . VAL A 1 111 ? -17.530 -4.071 -4.723 1.00 94.62 111 VAL A N 1
ATOM 903 C CA . VAL A 1 111 ? -17.551 -2.629 -4.999 1.00 94.62 111 VAL A CA 1
ATOM 904 C C . VAL A 1 111 ? -18.999 -2.206 -5.219 1.00 94.62 111 VAL A C 1
ATOM 906 O O . VAL A 1 111 ? -19.565 -2.445 -6.283 1.00 94.62 111 VAL A O 1
ATOM 909 N N . ASN A 1 112 ? -19.619 -1.610 -4.201 1.00 87.44 112 ASN A N 1
ATOM 910 C CA . ASN A 1 112 ? -21.013 -1.159 -4.223 1.00 87.44 112 ASN A CA 1
ATOM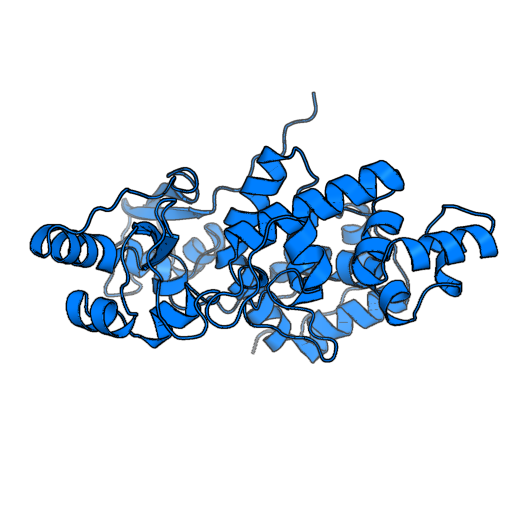 911 C C . ASN A 1 112 ? -21.188 0.164 -3.455 1.00 87.44 112 ASN A C 1
ATOM 913 O O . ASN A 1 112 ? -20.208 0.794 -3.065 1.00 87.44 112 ASN A O 1
ATOM 917 N N . HIS A 1 113 ? -22.423 0.641 -3.259 1.00 83.62 113 HIS A N 1
ATOM 918 C CA . HIS A 1 113 ? -22.691 1.941 -2.625 1.00 83.62 113 HIS A CA 1
ATOM 919 C C . HIS A 1 113 ? -22.199 2.049 -1.168 1.00 83.62 113 HIS A C 1
ATOM 921 O O . HIS A 1 113 ? -21.722 3.114 -0.771 1.00 83.62 113 HIS A O 1
ATOM 927 N N . TYR A 1 114 ? -22.251 0.962 -0.398 1.00 82.06 114 TYR A N 1
ATOM 928 C CA . TYR A 1 114 ? -21.943 0.946 1.038 1.00 82.06 114 TYR A CA 1
ATOM 929 C C . TYR A 1 114 ? -20.527 0.453 1.340 1.00 82.06 114 TYR A C 1
ATOM 931 O O . TYR A 1 114 ? -19.904 0.908 2.299 1.00 82.06 114 TYR A O 1
ATOM 939 N N . LEU A 1 115 ? -20.008 -0.427 0.488 1.00 90.12 115 LEU A N 1
ATOM 940 C CA . LEU A 1 115 ? -18.748 -1.125 0.674 1.00 90.12 115 LEU A CA 1
ATOM 941 C C . LEU A 1 115 ? -17.882 -1.011 -0.583 1.00 90.12 115 LEU A C 1
ATOM 943 O O . LEU A 1 115 ? -18.348 -1.262 -1.693 1.00 90.12 115 LEU A O 1
ATOM 947 N N . ASP A 1 116 ? -16.622 -0.637 -0.402 1.00 96.75 116 ASP A N 1
ATOM 948 C CA . ASP A 1 116 ? -15.614 -0.641 -1.461 1.00 96.75 116 ASP A CA 1
ATOM 949 C C . ASP A 1 116 ? -14.349 -1.348 -0.966 1.00 96.75 116 ASP A C 1
ATOM 951 O O . ASP A 1 116 ? -13.469 -0.731 -0.365 1.00 96.75 116 ASP A O 1
ATOM 955 N N . GLU A 1 117 ? -14.273 -2.661 -1.193 1.00 95.44 117 GLU A N 1
ATOM 956 C CA . GLU A 1 117 ? -13.182 -3.518 -0.701 1.00 95.44 117 GLU A CA 1
ATOM 957 C C . GLU A 1 117 ? -11.846 -3.248 -1.400 1.00 95.44 117 GLU A C 1
ATOM 959 O O . GLU A 1 117 ? -10.811 -3.704 -0.932 1.00 95.44 117 GLU A O 1
ATOM 964 N N . ARG A 1 118 ? -11.817 -2.409 -2.444 1.00 98.19 118 ARG A N 1
ATOM 965 C CA . ARG A 1 118 ? -10.555 -1.867 -2.977 1.00 98.19 118 ARG A CA 1
ATOM 966 C C . ARG A 1 118 ? -9.827 -1.000 -1.954 1.00 98.19 118 ARG A C 1
ATOM 968 O O . ARG A 1 118 ? -8.619 -0.832 -2.039 1.00 98.19 118 ARG A O 1
ATOM 975 N N . ARG A 1 119 ? -10.565 -0.429 -0.998 1.00 97.88 119 ARG A N 1
ATOM 976 C CA . ARG A 1 119 ? -10.011 0.374 0.095 1.00 97.88 119 ARG A CA 1
ATOM 977 C C . ARG A 1 119 ? -9.573 -0.479 1.282 1.00 97.88 119 ARG A C 1
ATOM 979 O O . ARG A 1 119 ? -8.813 0.012 2.103 1.00 97.88 119 ARG A O 1
ATOM 986 N N . ASP A 1 120 ? -10.062 -1.712 1.390 1.00 93.56 120 ASP A N 1
ATOM 987 C CA . ASP A 1 120 ? -9.723 -2.638 2.471 1.00 93.56 120 ASP A CA 1
ATOM 988 C C . ASP A 1 120 ? -8.268 -3.114 2.307 1.00 93.56 120 ASP A C 1
ATOM 990 O O . ASP A 1 120 ? -7.966 -3.753 1.294 1.00 93.56 120 ASP A O 1
ATOM 994 N N . PRO A 1 121 ? -7.350 -2.807 3.245 1.00 88.56 121 PRO A N 1
ATOM 995 C CA . PRO A 1 121 ? -5.934 -3.127 3.076 1.00 88.56 121 PRO A CA 1
ATOM 996 C C . PRO A 1 121 ? -5.632 -4.618 2.928 1.00 88.56 121 PRO A C 1
ATOM 998 O O . PRO A 1 121 ? -4.670 -4.962 2.254 1.00 88.56 121 PRO A O 1
ATOM 1001 N N . TYR A 1 122 ? -6.442 -5.502 3.508 1.00 86.12 122 TYR A N 1
ATOM 1002 C CA . TYR A 1 122 ? -6.205 -6.944 3.486 1.00 86.12 122 TYR A CA 1
ATOM 1003 C C . TYR A 1 122 ? -6.704 -7.522 2.170 1.00 86.12 122 TYR A C 1
ATOM 1005 O O . TYR A 1 122 ? -5.935 -8.070 1.381 1.00 86.12 122 TYR A O 1
ATOM 1013 N N . LYS A 1 123 ? -7.988 -7.290 1.880 1.00 86.75 123 LYS A N 1
ATOM 1014 C CA . LYS A 1 123 ? -8.639 -7.835 0.686 1.00 86.75 123 LYS A CA 1
ATOM 1015 C C . LYS A 1 123 ? -8.030 -7.279 -0.592 1.00 86.75 123 LYS A C 1
ATOM 1017 O O . LYS A 1 123 ? -7.786 -8.029 -1.532 1.00 86.75 123 LYS A O 1
ATOM 1022 N N . SER A 1 124 ? -7.770 -5.969 -0.635 1.00 96.75 124 SER A N 1
ATOM 1023 C CA . SER A 1 124 ? -7.162 -5.361 -1.822 1.00 96.75 124 SER A CA 1
ATOM 1024 C C . SER A 1 124 ? -5.729 -5.839 -2.048 1.00 96.75 124 SER A C 1
ATOM 1026 O O . SER A 1 124 ? -5.348 -6.008 -3.200 1.00 96.75 124 SER A O 1
ATOM 1028 N N . THR A 1 125 ? -4.966 -6.118 -0.988 1.00 94.19 125 THR A N 1
ATOM 1029 C CA . THR A 1 125 ? -3.607 -6.668 -1.096 1.00 94.19 125 THR A CA 1
ATOM 1030 C C . THR A 1 125 ? -3.614 -8.075 -1.652 1.00 94.19 125 THR A C 1
ATOM 1032 O O . THR A 1 125 ? -2.950 -8.334 -2.651 1.00 94.19 125 THR A O 1
ATOM 1035 N N . GLU A 1 126 ? -4.416 -8.966 -1.080 1.00 90.94 126 GLU A N 1
ATOM 1036 C CA . GLU A 1 126 ? -4.549 -10.326 -1.590 1.00 90.94 126 GLU A CA 1
ATOM 1037 C C . GLU A 1 126 ? -4.971 -10.350 -3.068 1.00 90.94 126 GLU A C 1
ATOM 1039 O O . GLU A 1 126 ? -4.357 -11.030 -3.892 1.00 90.94 126 GLU A O 1
ATOM 1044 N N . ALA A 1 127 ? -5.981 -9.553 -3.428 1.00 94.50 127 ALA A N 1
ATOM 1045 C CA . ALA A 1 127 ? -6.440 -9.438 -4.808 1.00 94.50 127 ALA A CA 1
ATOM 1046 C C . ALA A 1 127 ? -5.351 -8.888 -5.748 1.00 94.50 127 ALA A C 1
ATOM 1048 O O . ALA A 1 127 ? -5.205 -9.388 -6.863 1.00 94.50 127 ALA A O 1
ATOM 1049 N N . ALA A 1 128 ? -4.586 -7.877 -5.317 1.00 97.81 128 ALA A N 1
ATOM 1050 C CA . ALA A 1 128 ? -3.518 -7.260 -6.112 1.00 97.81 128 ALA A CA 1
ATOM 1051 C C . ALA A 1 128 ? -2.397 -8.244 -6.401 1.00 97.81 128 ALA A C 1
ATOM 1053 O O . ALA A 1 128 ? -1.975 -8.377 -7.548 1.00 97.81 128 ALA A O 1
ATOM 1054 N N . LEU A 1 129 ? -1.965 -8.972 -5.378 1.00 95.88 129 LEU A N 1
ATOM 1055 C CA . LEU A 1 129 ? -0.889 -9.944 -5.494 1.00 95.88 129 LEU A CA 1
ATOM 1056 C C . LEU A 1 129 ? -1.292 -11.135 -6.366 1.00 95.88 129 LEU A C 1
ATOM 1058 O O . LEU A 1 129 ? -0.518 -11.542 -7.227 1.00 95.88 129 LEU A O 1
ATOM 1062 N N . ARG A 1 130 ? -2.537 -11.616 -6.252 1.00 95.62 130 ARG A N 1
ATOM 1063 C CA . ARG A 1 130 ? -3.082 -12.623 -7.178 1.00 95.62 130 ARG A CA 1
ATOM 1064 C C . ARG A 1 130 ? -3.157 -12.117 -8.617 1.00 95.62 130 ARG A C 1
ATOM 1066 O O . ARG A 1 130 ? -2.888 -12.875 -9.545 1.00 95.62 130 ARG A O 1
ATOM 1073 N N . TYR A 1 131 ? -3.511 -10.848 -8.822 1.00 97.75 131 TYR A N 1
ATOM 1074 C CA . TYR A 1 131 ? -3.527 -10.263 -10.162 1.00 97.75 131 TYR A CA 1
ATOM 1075 C C . TYR A 1 131 ? -2.116 -10.130 -10.745 1.00 97.75 131 TYR A C 1
ATOM 1077 O O . TYR A 1 131 ? -1.899 -10.478 -11.902 1.00 97.75 131 TYR A O 1
ATOM 1085 N N . LEU A 1 132 ? -1.145 -9.686 -9.947 1.00 97.31 132 LEU A N 1
ATOM 1086 C CA . LEU A 1 132 ? 0.255 -9.592 -10.358 1.00 97.31 132 LEU A CA 1
ATOM 1087 C C . LEU A 1 132 ? 0.857 -10.969 -10.663 1.00 97.31 132 LEU A C 1
ATOM 1089 O O . LEU A 1 132 ? 1.559 -11.093 -11.663 1.00 97.31 132 LEU A O 1
ATOM 1093 N N . ALA A 1 133 ? 0.532 -11.997 -9.874 1.00 96.62 133 ALA A N 1
ATOM 1094 C CA . ALA A 1 133 ? 0.917 -13.380 -10.154 1.00 96.62 133 ALA A CA 1
ATOM 1095 C C . ALA A 1 133 ? 0.364 -13.853 -11.508 1.00 96.62 133 ALA A C 1
ATOM 1097 O O . ALA A 1 133 ? 1.127 -14.300 -12.356 1.00 96.62 133 ALA A O 1
ATOM 1098 N N . TYR A 1 134 ? -0.931 -13.635 -11.765 1.00 96.94 134 TYR A N 1
ATOM 1099 C CA . TYR A 1 134 ? -1.555 -13.939 -13.059 1.00 96.94 134 TYR A CA 1
ATOM 1100 C C . TYR A 1 134 ? -0.881 -13.206 -14.235 1.00 96.94 134 TYR A C 1
ATOM 1102 O O . TYR A 1 134 ? -0.698 -13.764 -15.317 1.00 96.94 134 TYR A O 1
ATOM 1110 N N . LEU A 1 135 ? -0.500 -11.938 -14.051 1.00 97.75 135 LEU A N 1
ATOM 1111 C CA . LEU A 1 135 ? 0.217 -11.187 -15.082 1.00 97.75 135 LEU A CA 1
ATOM 1112 C C . LEU A 1 135 ? 1.627 -11.742 -15.311 1.00 97.75 135 LEU A C 1
ATOM 1114 O O . LEU A 1 135 ? 2.074 -11.792 -16.455 1.00 97.75 135 LEU A O 1
ATOM 1118 N N . TYR A 1 136 ? 2.314 -12.169 -14.254 1.00 97.88 136 TYR A N 1
ATOM 1119 C CA . TYR A 1 136 ? 3.619 -12.806 -14.376 1.00 97.88 136 TYR A CA 1
ATOM 1120 C C . TYR A 1 136 ? 3.532 -14.156 -15.087 1.00 97.88 136 TYR A C 1
ATOM 1122 O O . TYR A 1 136 ? 4.313 -14.385 -15.998 1.00 97.88 136 TYR A O 1
ATOM 1130 N N . GLU A 1 137 ? 2.542 -14.993 -14.775 1.00 97.62 137 GLU A N 1
ATOM 1131 C CA . GLU A 1 137 ? 2.289 -16.246 -15.506 1.00 97.62 137 GLU A CA 1
ATOM 1132 C C . GLU A 1 137 ? 2.075 -16.004 -17.007 1.00 97.62 137 GLU A C 1
ATOM 1134 O O . GLU A 1 137 ? 2.502 -16.800 -17.836 1.00 97.62 137 GLU A O 1
ATOM 1139 N N . LYS A 1 138 ? 1.439 -14.885 -17.377 1.00 97.75 138 LYS A N 1
ATOM 1140 C CA . LYS A 1 138 ? 1.219 -14.532 -18.784 1.00 97.75 138 LYS A CA 1
ATOM 1141 C C . LYS A 1 138 ? 2.487 -14.053 -19.499 1.00 97.75 138 LYS A C 1
ATOM 1143 O O . LYS A 1 138 ? 2.643 -14.321 -20.689 1.00 97.75 138 LYS A O 1
ATOM 1148 N N . TYR A 1 139 ? 3.306 -13.237 -18.838 1.00 97.94 139 TYR A N 1
ATOM 1149 C CA . TYR A 1 139 ? 4.397 -12.504 -19.493 1.00 97.94 139 TYR A CA 1
ATOM 1150 C C . TYR A 1 139 ? 5.796 -13.039 -19.183 1.00 97.94 139 TYR A C 1
ATOM 1152 O O . TYR A 1 139 ? 6.736 -12.653 -19.873 1.00 97.94 139 TYR A O 1
ATOM 1160 N N . GLU A 1 140 ? 5.941 -13.841 -18.128 1.00 96.88 140 GLU A N 1
ATOM 1161 C CA . GLU A 1 140 ? 7.207 -14.371 -17.598 1.00 96.88 140 GLU A CA 1
ATOM 1162 C C . GLU A 1 140 ? 8.274 -13.283 -17.341 1.00 96.88 140 GLU A C 1
ATOM 1164 O O . GLU A 1 140 ? 9.474 -13.538 -17.276 1.00 96.88 140 GLU A O 1
ATOM 1169 N N . SER A 1 141 ? 7.831 -12.034 -17.169 1.00 96.69 141 SER A N 1
ATOM 1170 C CA . SER A 1 141 ? 8.658 -10.856 -16.907 1.00 96.69 141 SER A CA 1
ATOM 1171 C C . SER A 1 141 ? 7.915 -9.929 -15.960 1.00 96.69 141 SER A C 1
ATOM 1173 O O . SER A 1 141 ? 6.782 -9.516 -16.230 1.00 96.69 141 SER A O 1
ATOM 1175 N N . TRP A 1 142 ? 8.570 -9.558 -14.859 1.00 96.81 142 TRP A N 1
ATOM 1176 C CA . TRP A 1 142 ? 8.006 -8.598 -13.918 1.00 96.81 142 TRP A CA 1
ATOM 1177 C C . TRP A 1 142 ? 7.859 -7.213 -14.542 1.00 96.81 142 TRP A C 1
ATOM 1179 O O . TRP A 1 142 ? 6.857 -6.550 -14.303 1.00 96.81 142 TRP A O 1
ATOM 1189 N N . GLU A 1 143 ? 8.780 -6.785 -15.402 1.00 96.69 143 GLU A N 1
ATOM 1190 C CA . GLU A 1 143 ? 8.680 -5.506 -16.104 1.00 96.69 143 GLU A CA 1
ATOM 1191 C C . GLU A 1 143 ? 7.427 -5.435 -16.993 1.00 96.69 143 GLU A C 1
ATOM 1193 O O . GLU A 1 143 ? 6.701 -4.436 -16.970 1.00 96.69 143 GLU A O 1
ATOM 1198 N N . LEU A 1 144 ? 7.132 -6.503 -17.745 1.00 97.75 144 LEU A N 1
ATOM 1199 C CA . LEU A 1 144 ? 5.917 -6.587 -18.561 1.00 97.75 144 LEU A CA 1
ATOM 1200 C C . LEU A 1 144 ? 4.653 -6.741 -17.711 1.00 97.75 144 LEU A C 1
ATOM 1202 O O . LEU A 1 144 ? 3.640 -6.104 -18.012 1.00 97.75 144 LEU A O 1
ATOM 1206 N N . ALA A 1 145 ? 4.708 -7.531 -16.636 1.00 97.88 145 ALA A N 1
ATOM 1207 C CA . ALA A 1 145 ? 3.596 -7.683 -15.704 1.00 97.88 145 ALA A CA 1
ATOM 1208 C C . ALA A 1 145 ? 3.231 -6.341 -15.049 1.00 97.88 145 ALA A C 1
ATOM 1210 O O . ALA A 1 145 ? 2.064 -5.962 -15.039 1.00 97.88 145 ALA A O 1
ATOM 1211 N N . LEU A 1 146 ? 4.217 -5.566 -14.592 1.00 97.00 146 LEU A N 1
ATOM 1212 C CA . LEU A 1 146 ? 4.019 -4.224 -14.037 1.00 97.00 146 LEU A CA 1
ATOM 1213 C C . LEU A 1 146 ? 3.462 -3.248 -15.083 1.00 97.00 146 LEU A C 1
ATOM 1215 O O . LEU A 1 146 ? 2.542 -2.481 -14.796 1.00 97.00 146 LEU A O 1
ATOM 1219 N N . ALA A 1 147 ? 3.962 -3.302 -16.322 1.00 97.38 147 ALA A N 1
ATOM 1220 C CA . ALA A 1 147 ? 3.410 -2.504 -17.414 1.00 97.38 147 ALA A CA 1
ATOM 1221 C C . ALA A 1 147 ? 1.936 -2.853 -17.690 1.00 97.38 147 ALA A C 1
ATOM 1223 O O . ALA A 1 147 ? 1.114 -1.962 -17.914 1.00 97.38 147 ALA A O 1
ATOM 1224 N N . ALA A 1 148 ? 1.584 -4.140 -17.645 1.00 97.62 148 ALA A N 1
ATOM 1225 C CA . ALA A 1 148 ? 0.223 -4.620 -17.856 1.00 97.62 148 ALA A CA 1
ATOM 1226 C C . ALA A 1 148 ? -0.695 -4.322 -16.667 1.00 97.62 148 ALA A C 1
ATOM 1228 O O . ALA A 1 148 ? -1.882 -4.068 -16.870 1.00 97.62 148 ALA A O 1
ATOM 1229 N N . TYR A 1 149 ? -0.157 -4.300 -15.449 1.00 97.12 149 TYR A N 1
ATOM 1230 C CA . TYR A 1 149 ? -0.878 -3.879 -14.254 1.00 97.12 149 TYR A CA 1
ATOM 1231 C C . TYR A 1 149 ? -1.341 -2.424 -14.393 1.00 97.12 149 TYR A C 1
ATOM 1233 O O . TYR A 1 149 ? -2.518 -2.130 -14.190 1.00 97.12 149 TYR A O 1
ATOM 1241 N N . ASN A 1 150 ? -0.444 -1.539 -14.843 1.00 96.56 150 ASN A N 1
ATOM 1242 C CA . ASN A 1 150 ? -0.736 -0.118 -15.028 1.00 96.56 150 ASN A CA 1
ATOM 1243 C C . ASN A 1 150 ? -1.599 0.179 -16.275 1.00 96.56 150 ASN A C 1
ATOM 1245 O O . ASN A 1 150 ? -2.552 0.950 -16.195 1.00 96.56 150 ASN A O 1
ATOM 1249 N N . ALA A 1 151 ? -1.288 -0.416 -17.433 1.00 95.50 151 ALA A N 1
ATOM 1250 C CA . ALA A 1 151 ? -1.903 -0.051 -18.722 1.00 95.50 151 ALA A CA 1
ATOM 1251 C C . ALA A 1 151 ? -2.981 -1.021 -19.232 1.00 95.50 151 ALA A C 1
ATOM 1253 O O . ALA A 1 151 ? -3.610 -0.773 -20.270 1.00 95.50 151 ALA A O 1
ATOM 1254 N N . GLY A 1 152 ? -3.144 -2.158 -18.559 1.00 96.12 152 GLY A N 1
ATOM 1255 C CA . GLY A 1 152 ? -3.903 -3.303 -19.043 1.00 96.12 152 GLY A CA 1
ATOM 1256 C C . GLY A 1 152 ? -3.106 -4.184 -20.014 1.00 96.12 152 GLY A C 1
ATOM 1257 O O . GLY A 1 152 ? -2.352 -3.711 -20.870 1.00 96.12 152 GLY A O 1
ATOM 1258 N N . SER A 1 153 ? -3.343 -5.492 -19.928 1.00 96.69 153 SER A N 1
ATOM 1259 C CA . SER A 1 153 ? -2.662 -6.520 -20.726 1.00 96.69 153 SER A CA 1
ATOM 1260 C C . SER A 1 153 ? -2.802 -6.312 -22.239 1.00 96.69 153 SER A C 1
ATOM 1262 O O . SER A 1 153 ? -1.818 -6.369 -22.967 1.00 96.69 153 SER A O 1
ATOM 1264 N N . GLY A 1 154 ? -3.991 -5.945 -22.725 1.00 97.69 154 GLY A N 1
ATOM 1265 C CA . GLY A 1 154 ? -4.205 -5.679 -24.152 1.00 97.69 154 GLY A CA 1
ATOM 1266 C C . GLY A 1 154 ? -3.373 -4.508 -24.700 1.00 97.69 154 GLY A C 1
ATOM 1267 O O . GLY A 1 154 ? -3.028 -4.497 -25.883 1.00 97.69 154 GLY A O 1
ATOM 1268 N N . THR A 1 155 ? -3.028 -3.523 -23.862 1.00 97.88 155 THR A N 1
ATOM 1269 C CA . THR A 1 155 ? -2.127 -2.423 -24.246 1.00 97.88 155 THR A CA 1
ATOM 1270 C C . THR A 1 155 ? -0.698 -2.923 -24.409 1.00 97.88 155 THR A C 1
ATOM 1272 O O . THR A 1 155 ? -0.059 -2.606 -25.415 1.00 97.88 155 THR A O 1
ATOM 1275 N N . VAL A 1 156 ? -0.232 -3.753 -23.477 1.00 98.38 156 VAL A N 1
ATOM 1276 C CA . VAL A 1 156 ? 1.094 -4.380 -23.541 1.00 98.38 156 VAL A CA 1
ATOM 1277 C C . VAL A 1 156 ? 1.194 -5.338 -24.728 1.00 98.38 156 VAL A C 1
ATOM 1279 O O . VAL A 1 156 ? 2.144 -5.242 -25.497 1.00 98.38 156 VAL A O 1
ATOM 1282 N N . ASP A 1 157 ? 0.174 -6.157 -24.990 1.00 98.50 157 ASP A N 1
ATOM 1283 C CA . ASP A 1 157 ? 0.155 -7.091 -26.128 1.00 98.50 157 ASP A CA 1
ATOM 1284 C C . ASP A 1 157 ? 0.241 -6.361 -27.484 1.00 98.50 157 ASP A C 1
ATOM 1286 O O . ASP A 1 157 ? 0.862 -6.833 -28.439 1.00 98.50 157 ASP A O 1
ATOM 1290 N N . ARG A 1 158 ? -0.381 -5.178 -27.602 1.00 98.56 158 ARG A N 1
ATOM 1291 C CA . ARG A 1 158 ? -0.230 -4.321 -28.793 1.00 98.56 158 ARG A CA 1
ATOM 1292 C C . ARG A 1 158 ? 1.178 -3.737 -28.902 1.00 98.56 158 ARG A C 1
ATOM 1294 O O . ARG A 1 158 ? 1.692 -3.652 -30.014 1.00 98.56 158 ARG A O 1
ATOM 1301 N N . ALA A 1 159 ? 1.786 -3.336 -27.787 1.00 98.38 159 ALA A N 1
ATOM 1302 C CA . ALA A 1 159 ? 3.151 -2.814 -27.767 1.00 98.38 159 ALA A CA 1
ATOM 1303 C C . ALA A 1 159 ? 4.178 -3.894 -28.149 1.00 98.38 159 ALA A C 1
ATOM 1305 O O . ALA A 1 159 ? 5.018 -3.636 -29.008 1.00 98.38 159 ALA A O 1
ATOM 1306 N N . ILE A 1 160 ? 4.045 -5.112 -27.609 1.00 98.50 160 ILE A N 1
ATOM 1307 C CA . ILE A 1 160 ? 4.874 -6.281 -27.956 1.00 98.50 160 ILE A CA 1
ATOM 1308 C C . ILE A 1 160 ? 4.815 -6.554 -29.462 1.00 98.50 160 ILE A C 1
ATOM 1310 O O . ILE A 1 160 ? 5.853 -6.636 -30.116 1.00 98.50 160 ILE A O 1
ATOM 1314 N N . ARG A 1 161 ? 3.606 -6.608 -30.045 1.00 98.25 161 ARG A N 1
ATOM 1315 C CA . ARG A 1 161 ? 3.435 -6.833 -31.492 1.00 98.25 161 ARG A CA 1
ATOM 1316 C C . ARG A 1 161 ? 4.081 -5.750 -32.353 1.00 98.25 161 ARG A C 1
ATOM 1318 O O . ARG A 1 161 ? 4.656 -6.071 -33.383 1.00 98.25 161 ARG A O 1
ATOM 1325 N N . ARG A 1 162 ? 3.993 -4.479 -31.947 1.00 97.88 162 ARG A N 1
ATOM 1326 C CA . ARG A 1 162 ? 4.606 -3.356 -32.683 1.00 97.88 162 ARG A CA 1
ATOM 1327 C C . ARG A 1 162 ? 6.128 -3.353 -32.590 1.00 97.88 162 ARG A C 1
ATOM 1329 O O . ARG A 1 162 ? 6.785 -2.982 -33.553 1.00 97.88 162 ARG A O 1
ATOM 1336 N N . ALA A 1 163 ? 6.673 -3.744 -31.443 1.00 97.44 163 ALA A N 1
ATOM 1337 C CA . ALA A 1 163 ? 8.111 -3.779 -31.217 1.00 97.44 163 ALA A CA 1
ATOM 1338 C C . ALA A 1 163 ? 8.787 -5.047 -31.759 1.00 97.44 163 ALA A C 1
ATOM 1340 O O . ALA A 1 163 ? 10.006 -5.055 -31.906 1.00 97.44 163 ALA A O 1
ATOM 1341 N N . GLY A 1 164 ? 8.028 -6.129 -31.978 1.00 97.56 164 GLY A N 1
ATOM 1342 C CA . GLY A 1 164 ? 8.583 -7.444 -32.309 1.00 97.56 164 GLY A CA 1
ATOM 1343 C C . GLY A 1 164 ? 9.447 -8.031 -31.184 1.00 97.56 164 GLY A C 1
ATOM 1344 O O . GLY A 1 164 ? 10.409 -8.739 -31.457 1.00 97.56 164 GLY A O 1
ATOM 1345 N N . SER A 1 165 ? 9.160 -7.687 -29.924 1.00 97.44 165 SER A N 1
ATOM 1346 C CA . SER A 1 165 ? 9.992 -8.034 -28.766 1.00 97.44 165 SER A CA 1
ATOM 1347 C C . SER A 1 165 ? 9.165 -8.102 -27.482 1.00 97.44 165 SER A C 1
ATOM 1349 O O . SER A 1 165 ? 8.199 -7.358 -27.329 1.00 97.44 165 SER A O 1
ATOM 1351 N N . THR A 1 166 ? 9.583 -8.947 -26.540 1.00 96.19 166 THR A N 1
ATOM 1352 C CA . THR A 1 166 ? 9.052 -9.034 -25.166 1.00 96.19 166 THR A CA 1
ATOM 1353 C C . THR A 1 166 ? 9.941 -8.332 -24.134 1.00 96.19 166 THR A C 1
ATOM 1355 O O . THR A 1 166 ? 9.547 -8.169 -22.988 1.00 96.19 166 THR A O 1
ATOM 1358 N N . ASP A 1 167 ? 11.117 -7.843 -24.529 1.00 95.62 167 ASP A N 1
ATOM 1359 C CA . ASP A 1 167 ? 11.943 -6.979 -23.680 1.00 95.62 167 ASP A CA 1
ATOM 1360 C C . ASP A 1 167 ? 11.230 -5.641 -23.410 1.00 95.62 167 ASP A C 1
ATOM 1362 O O . ASP A 1 167 ? 10.986 -4.860 -24.342 1.00 95.62 167 ASP A O 1
ATOM 1366 N N . PHE A 1 168 ? 10.930 -5.365 -22.133 1.00 94.81 168 PHE A N 1
ATOM 1367 C CA . PHE A 1 168 ? 10.296 -4.125 -21.678 1.00 94.81 168 PHE A CA 1
ATOM 1368 C C . PHE A 1 168 ? 10.966 -2.878 -22.262 1.00 94.81 168 PHE A C 1
ATOM 1370 O O . PHE A 1 168 ? 10.284 -1.966 -22.737 1.00 94.81 168 PHE A O 1
ATOM 1377 N N . TRP A 1 169 ? 12.300 -2.841 -22.279 1.00 92.31 169 TRP A N 1
ATOM 1378 C CA . TRP A 1 169 ? 13.055 -1.665 -22.706 1.00 92.31 169 TRP A CA 1
ATOM 1379 C C . TRP A 1 169 ? 12.899 -1.390 -24.203 1.00 92.31 169 TRP A C 1
ATOM 1381 O O . TRP A 1 169 ? 12.868 -0.226 -24.607 1.00 92.31 169 TRP A O 1
ATOM 1391 N N . LYS A 1 170 ? 12.698 -2.438 -25.012 1.00 95.38 170 LYS A N 1
ATOM 1392 C CA . LYS A 1 170 ? 12.413 -2.324 -26.451 1.00 95.38 170 LYS A CA 1
ATOM 1393 C C . LYS A 1 170 ? 10.955 -1.961 -26.732 1.00 95.38 170 LYS A C 1
ATOM 1395 O O . LYS A 1 170 ? 10.690 -1.216 -27.674 1.00 95.38 170 LYS A O 1
ATOM 1400 N N . ILE A 1 171 ? 10.003 -2.433 -25.919 1.00 96.12 171 ILE A N 1
ATOM 1401 C CA . ILE A 1 171 ? 8.578 -2.095 -26.105 1.00 96.12 171 ILE A CA 1
ATOM 1402 C C . ILE A 1 171 ? 8.206 -0.719 -25.543 1.00 96.12 171 ILE A C 1
ATOM 1404 O O . ILE A 1 171 ? 7.163 -0.168 -25.901 1.00 96.12 171 ILE A O 1
ATOM 1408 N N . ARG A 1 172 ? 9.032 -0.162 -24.648 1.00 94.25 172 ARG A N 1
ATOM 1409 C CA . ARG A 1 172 ? 8.731 1.031 -23.845 1.00 94.25 172 ARG A CA 1
ATOM 1410 C C . ARG A 1 172 ? 8.223 2.205 -24.683 1.00 94.25 172 ARG A C 1
ATOM 1412 O O . ARG A 1 172 ? 7.250 2.851 -24.308 1.00 94.25 172 ARG A O 1
ATOM 1419 N N . SER A 1 173 ? 8.821 2.470 -25.841 1.00 96.25 173 SER A N 1
ATOM 1420 C CA . SER A 1 173 ? 8.416 3.570 -26.733 1.00 96.25 173 SER A CA 1
ATOM 1421 C C . SER A 1 173 ? 6.985 3.441 -27.284 1.00 96.25 173 SER A C 1
ATOM 1423 O O . SER A 1 173 ? 6.389 4.454 -27.651 1.00 96.25 173 SER A O 1
ATOM 1425 N N . TYR A 1 174 ? 6.400 2.240 -27.275 1.00 97.25 174 TYR A N 1
ATOM 1426 C CA . TYR A 1 174 ? 5.042 1.953 -27.749 1.00 97.25 174 TYR A CA 1
ATOM 1427 C C . TYR A 1 174 ? 3.979 1.955 -26.637 1.00 97.25 174 TYR A C 1
ATOM 1429 O O . TYR A 1 174 ? 2.788 1.840 -26.935 1.00 97.25 174 TYR A O 1
ATOM 1437 N N . LEU A 1 175 ? 4.378 2.098 -25.369 1.00 97.50 175 LEU A N 1
ATOM 1438 C CA . LEU A 1 175 ? 3.470 2.162 -24.217 1.00 97.50 175 LEU A CA 1
ATOM 1439 C C . LEU A 1 175 ? 2.984 3.600 -23.943 1.00 97.50 175 LEU A C 1
ATOM 1441 O O . LEU A 1 175 ? 3.628 4.556 -24.387 1.00 97.50 175 LEU A O 1
ATOM 1445 N N . PRO A 1 176 ? 1.881 3.803 -23.196 1.00 96.56 176 PRO A N 1
ATOM 1446 C CA . PRO A 1 176 ? 1.490 5.123 -22.696 1.00 96.56 176 PRO A CA 1
ATOM 1447 C C . PRO A 1 176 ? 2.584 5.758 -21.833 1.00 96.56 176 PRO A C 1
ATOM 1449 O O . PRO A 1 176 ? 3.304 5.054 -21.127 1.00 96.56 176 PRO A O 1
ATOM 1452 N N . ARG A 1 177 ? 2.701 7.094 -21.857 1.00 94.31 177 ARG A N 1
ATOM 1453 C CA . ARG A 1 177 ? 3.763 7.826 -21.136 1.00 94.31 177 ARG A CA 1
ATOM 1454 C C . ARG A 1 177 ? 3.829 7.459 -19.653 1.00 94.31 177 ARG A C 1
ATOM 1456 O O . ARG A 1 177 ? 4.923 7.266 -19.140 1.00 94.31 177 ARG A O 1
ATOM 1463 N N . GLU A 1 178 ? 2.683 7.341 -18.992 1.00 91.62 178 GLU A N 1
ATOM 1464 C CA . GLU A 1 178 ? 2.606 6.954 -17.581 1.00 91.62 178 GLU A CA 1
ATOM 1465 C C . GLU A 1 178 ? 3.221 5.567 -17.336 1.00 91.62 178 GLU A C 1
ATOM 1467 O O . GLU A 1 178 ? 4.097 5.413 -16.487 1.00 91.62 178 GLU A O 1
ATOM 1472 N N . THR A 1 179 ? 2.862 4.588 -18.165 1.00 95.00 179 THR A N 1
ATOM 1473 C CA . THR A 1 179 ? 3.357 3.207 -18.095 1.00 95.00 179 THR A CA 1
ATOM 1474 C C . THR A 1 179 ? 4.855 3.109 -18.363 1.00 95.00 179 THR A C 1
ATOM 1476 O O . THR A 1 179 ? 5.552 2.332 -17.715 1.00 95.00 179 THR A O 1
ATOM 1479 N N . ARG A 1 180 ? 5.395 3.945 -19.264 1.00 94.56 180 ARG A N 1
ATOM 1480 C CA . ARG A 1 180 ? 6.850 4.025 -19.507 1.00 94.56 180 ARG A CA 1
ATOM 1481 C C . ARG A 1 180 ? 7.630 4.368 -18.245 1.00 94.56 180 ARG A C 1
ATOM 1483 O O . ARG A 1 180 ? 8.790 3.978 -18.128 1.00 94.56 180 ARG A O 1
ATOM 1490 N N . GLN A 1 181 ? 7.024 5.144 -17.353 1.00 92.38 181 GLN A N 1
ATOM 1491 C CA . GLN A 1 181 ? 7.643 5.618 -16.118 1.00 92.38 181 GLN A CA 1
ATOM 1492 C C . GLN A 1 181 ? 7.370 4.693 -14.933 1.00 92.38 181 GLN A C 1
ATOM 1494 O O . GLN A 1 181 ? 7.964 4.881 -13.878 1.00 92.38 181 GLN A O 1
ATOM 1499 N N . TYR A 1 182 ? 6.493 3.703 -15.089 1.00 93.62 182 TYR A N 1
ATOM 1500 C CA . TYR A 1 182 ? 6.032 2.872 -13.984 1.00 93.62 182 TYR A CA 1
ATOM 1501 C C . TYR A 1 182 ? 7.158 2.007 -13.391 1.00 93.62 182 TYR A C 1
ATOM 1503 O O . TYR A 1 182 ? 7.399 2.055 -12.188 1.00 93.62 182 TYR A O 1
ATOM 1511 N N . VAL A 1 183 ? 7.930 1.319 -14.241 1.00 94.12 183 VAL A N 1
ATOM 1512 C CA . VAL A 1 183 ? 9.114 0.538 -13.827 1.00 94.12 183 VAL A CA 1
ATOM 1513 C C . VAL A 1 183 ? 10.194 1.434 -13.180 1.00 94.12 183 VAL A C 1
ATOM 1515 O O . VAL A 1 183 ? 10.592 1.139 -12.053 1.00 94.12 183 VAL A O 1
ATOM 1518 N N . PRO A 1 184 ? 10.619 2.571 -13.782 1.00 94.69 184 PRO A N 1
ATOM 1519 C CA . PRO A 1 184 ? 11.519 3.519 -13.115 1.00 94.69 184 PRO A CA 1
ATOM 1520 C C . PRO A 1 184 ? 11.031 4.024 -11.750 1.00 94.69 184 PRO A C 1
ATOM 1522 O O . PRO A 1 184 ? 11.813 4.091 -10.803 1.00 94.69 184 PRO A O 1
ATOM 1525 N N . LYS A 1 185 ? 9.739 4.360 -11.622 1.00 94.62 185 LYS A N 1
ATOM 1526 C CA . LYS A 1 185 ? 9.152 4.808 -10.350 1.00 94.62 185 LYS A CA 1
ATOM 1527 C C . LYS A 1 185 ? 9.224 3.727 -9.278 1.00 94.62 185 LYS A C 1
ATOM 1529 O O . LYS A 1 185 ? 9.488 4.065 -8.130 1.00 94.62 185 LYS A O 1
ATOM 1534 N N . LEU A 1 186 ? 9.022 2.458 -9.639 1.00 95.38 186 LEU A N 1
ATOM 1535 C CA . LEU A 1 186 ? 9.161 1.354 -8.694 1.00 95.38 186 LEU A CA 1
ATOM 1536 C C . LEU A 1 186 ? 10.602 1.209 -8.205 1.00 95.38 186 LEU A C 1
ATOM 1538 O O . LEU A 1 186 ? 10.804 1.145 -7.001 1.00 95.38 186 LEU A O 1
ATOM 1542 N N . ILE A 1 187 ? 11.591 1.235 -9.104 1.00 95.38 187 ILE A N 1
ATOM 1543 C CA . ILE A 1 187 ? 13.013 1.164 -8.718 1.00 95.38 187 ILE A CA 1
ATOM 1544 C C . ILE A 1 187 ? 13.346 2.269 -7.705 1.00 95.38 187 ILE A C 1
ATOM 1546 O O . ILE A 1 187 ? 13.970 2.018 -6.676 1.00 95.38 187 ILE A O 1
ATOM 1550 N N . VAL A 1 188 ? 12.879 3.494 -7.965 1.00 95.25 188 VAL A N 1
ATOM 1551 C CA . VAL A 1 188 ? 13.083 4.635 -7.063 1.00 95.25 188 VAL A CA 1
ATOM 1552 C C . VAL A 1 188 ? 12.328 4.467 -5.745 1.00 95.25 188 VAL A C 1
ATOM 1554 O O . VAL A 1 188 ? 12.889 4.759 -4.694 1.00 95.25 188 VAL A O 1
ATOM 1557 N N . ALA A 1 189 ? 11.092 3.966 -5.766 1.00 95.00 189 ALA A N 1
ATOM 1558 C CA . ALA A 1 189 ? 10.333 3.685 -4.551 1.00 95.00 189 ALA A CA 1
ATOM 1559 C C . ALA A 1 189 ? 10.998 2.599 -3.690 1.00 95.00 189 ALA A C 1
ATOM 1561 O O . ALA A 1 189 ? 11.054 2.764 -2.474 1.00 95.00 189 ALA A O 1
ATOM 1562 N N . THR A 1 190 ? 11.546 1.543 -4.303 1.00 95.38 190 THR A N 1
ATOM 1563 C CA . THR A 1 190 ? 12.359 0.525 -3.621 1.00 95.38 190 THR A CA 1
ATOM 1564 C C . THR A 1 190 ? 13.595 1.164 -3.001 1.00 95.38 190 THR A C 1
ATOM 1566 O O . THR A 1 190 ? 13.818 1.015 -1.806 1.00 95.38 190 THR A O 1
ATOM 1569 N N . TYR A 1 191 ? 14.352 1.953 -3.770 1.00 95.31 191 TYR A N 1
ATOM 1570 C CA . TYR A 1 191 ? 15.544 2.628 -3.260 1.00 95.31 191 TYR A CA 1
ATOM 1571 C C . TYR A 1 191 ? 15.238 3.542 -2.067 1.00 95.31 191 TYR A C 1
ATOM 1573 O O . TYR A 1 191 ? 15.951 3.517 -1.071 1.00 95.31 191 TYR A O 1
ATOM 1581 N N . ILE A 1 192 ? 14.172 4.344 -2.151 1.00 93.44 192 ILE A N 1
ATOM 1582 C CA . ILE A 1 192 ? 13.744 5.202 -1.040 1.00 93.44 192 ILE A CA 1
ATOM 1583 C C . ILE A 1 192 ? 13.316 4.338 0.144 1.00 93.44 192 ILE A C 1
ATOM 1585 O O . ILE A 1 192 ? 13.685 4.641 1.267 1.00 93.44 192 ILE A O 1
ATOM 1589 N N . GLY A 1 193 ? 12.566 3.262 -0.085 1.00 90.44 193 GLY A N 1
ATOM 1590 C CA . GLY A 1 193 ? 12.167 2.335 0.967 1.00 90.44 193 GLY A CA 1
ATOM 1591 C C . GLY A 1 193 ? 13.353 1.780 1.756 1.00 90.44 193 GLY A C 1
ATOM 1592 O O . GLY A 1 193 ? 13.328 1.829 2.983 1.00 90.44 193 GLY A O 1
ATOM 1593 N N . GLU A 1 194 ? 14.384 1.316 1.053 1.00 89.50 194 GLU A N 1
ATOM 1594 C CA . GLU A 1 194 ? 15.567 0.677 1.642 1.00 89.50 194 GLU A CA 1
ATOM 1595 C C . GLU A 1 194 ? 16.566 1.685 2.235 1.00 89.50 194 GLU A C 1
ATOM 1597 O O . GLU A 1 194 ? 17.095 1.446 3.314 1.00 89.50 194 GLU A O 1
ATOM 1602 N N . TYR A 1 195 ? 16.793 2.832 1.579 1.00 92.44 195 TYR A N 1
ATOM 1603 C CA . TYR A 1 195 ? 17.876 3.769 1.925 1.00 92.44 195 TYR A CA 1
ATOM 1604 C C . TYR A 1 195 ? 17.409 5.141 2.449 1.00 92.44 195 TYR A C 1
ATOM 1606 O O . TYR A 1 195 ? 18.153 6.126 2.400 1.00 92.44 195 TYR A O 1
ATOM 1614 N N . HIS A 1 196 ? 16.152 5.283 2.884 1.00 89.75 196 HIS A N 1
ATOM 1615 C CA . HIS A 1 196 ? 15.626 6.581 3.332 1.00 89.75 196 HIS A CA 1
ATOM 1616 C C . HIS A 1 196 ? 16.434 7.190 4.491 1.00 89.75 196 HIS A C 1
ATOM 1618 O O . HIS A 1 196 ? 16.622 8.412 4.523 1.00 89.75 196 HIS A O 1
ATOM 1624 N N . GLN A 1 197 ? 16.929 6.358 5.413 1.00 86.88 197 GLN A N 1
ATOM 1625 C CA . GLN A 1 197 ? 17.656 6.799 6.607 1.00 86.88 197 GLN A CA 1
ATOM 1626 C C . GLN A 1 197 ? 18.988 7.458 6.240 1.00 86.88 197 GLN A C 1
ATOM 1628 O O . GLN A 1 197 ? 19.320 8.528 6.752 1.00 86.88 197 GLN A O 1
ATOM 1633 N N . GLU A 1 198 ? 19.712 6.893 5.277 1.00 88.75 198 GLU A N 1
ATOM 1634 C CA . GLU A 1 198 ? 20.987 7.414 4.783 1.00 88.75 198 GLU A CA 1
ATOM 1635 C C . GLU A 1 198 ? 20.828 8.726 4.012 1.00 88.75 198 GLU A C 1
ATOM 1637 O O . GLU A 1 198 ? 21.794 9.469 3.851 1.00 88.75 198 GLU A O 1
ATOM 1642 N N . HIS A 1 199 ? 19.608 9.041 3.570 1.00 88.12 199 HIS A N 1
ATOM 1643 C CA . HIS A 1 199 ? 19.241 10.337 2.986 1.00 88.12 199 HIS A CA 1
ATOM 1644 C C . HIS A 1 199 ? 18.605 11.297 4.004 1.00 88.12 199 HIS A C 1
ATOM 1646 O O . HIS A 1 199 ? 18.053 12.347 3.636 1.00 88.12 199 HIS A O 1
ATOM 1652 N N . GLY A 1 200 ? 18.654 10.941 5.291 1.00 86.38 200 GLY A N 1
ATOM 1653 C CA . GLY A 1 200 ? 18.130 11.719 6.411 1.00 86.38 200 GLY A CA 1
ATOM 1654 C C . GLY A 1 200 ? 16.618 11.940 6.360 1.00 86.38 200 GLY A C 1
ATOM 1655 O O . GLY A 1 200 ? 16.135 12.918 6.933 1.00 86.38 200 GLY A O 1
ATOM 1656 N N . LEU A 1 201 ? 15.876 11.128 5.600 1.00 87.44 201 LEU A N 1
ATOM 1657 C CA . LEU A 1 201 ? 14.417 11.168 5.619 1.00 87.44 201 LEU A CA 1
ATOM 1658 C C . LEU A 1 201 ? 13.935 10.539 6.923 1.00 87.44 201 LEU A C 1
ATOM 1660 O O . LEU A 1 201 ? 14.367 9.447 7.279 1.00 87.44 201 LEU A O 1
ATOM 1664 N N . GLN A 1 202 ? 13.022 11.224 7.605 1.00 88.38 202 GLN A N 1
ATOM 1665 C CA . GLN A 1 202 ? 12.455 10.766 8.871 1.00 88.38 202 GLN A CA 1
ATOM 1666 C C . GLN A 1 202 ? 10.983 10.399 8.658 1.00 88.38 202 GLN A C 1
ATOM 1668 O O . GLN A 1 202 ? 10.154 11.305 8.517 1.00 88.38 202 GLN A O 1
ATOM 1673 N N . PRO A 1 203 ? 10.629 9.101 8.574 1.00 88.88 203 PRO A N 1
ATOM 1674 C CA . PRO A 1 203 ? 9.248 8.684 8.382 1.00 88.88 203 PRO A CA 1
ATOM 1675 C C . PRO A 1 203 ? 8.316 9.317 9.421 1.00 88.88 203 PRO A C 1
ATOM 1677 O O . PRO A 1 203 ? 8.570 9.294 10.622 1.00 88.88 203 PRO A O 1
ATOM 1680 N N . ARG A 1 204 ? 7.207 9.898 8.956 1.00 87.88 204 ARG A N 1
ATOM 1681 C CA . ARG A 1 204 ? 6.201 10.511 9.835 1.00 87.88 204 ARG A CA 1
ATOM 1682 C C . ARG A 1 204 ? 5.129 9.490 10.158 1.00 87.88 204 ARG A C 1
ATOM 1684 O O . ARG A 1 204 ? 4.166 9.338 9.399 1.00 87.88 204 ARG A O 1
ATOM 1691 N N . TYR A 1 205 ? 5.330 8.778 11.257 1.00 83.75 205 TYR A N 1
ATOM 1692 C CA . TYR A 1 205 ? 4.457 7.681 11.639 1.00 83.75 205 TYR A CA 1
ATOM 1693 C C . TYR A 1 205 ? 3.033 8.153 11.991 1.00 83.75 205 TYR A C 1
ATOM 1695 O O . TYR A 1 205 ? 2.853 9.231 12.563 1.00 83.75 205 TYR A O 1
ATOM 1703 N N . PRO A 1 206 ? 1.999 7.375 11.618 1.00 80.25 206 PRO A N 1
ATOM 1704 C CA . PRO A 1 206 ? 0.625 7.595 12.058 1.00 80.25 206 PRO A CA 1
ATOM 1705 C C . PRO A 1 206 ? 0.483 7.485 13.578 1.00 80.25 206 PRO A C 1
ATOM 1707 O O . PRO A 1 206 ? 1.306 6.866 14.243 1.00 80.25 206 PRO A O 1
ATOM 1710 N N . ASP A 1 207 ? -0.620 7.999 14.119 1.00 80.31 207 ASP A N 1
ATOM 1711 C CA . ASP A 1 207 ? -0.956 7.820 15.535 1.00 80.31 207 ASP A CA 1
ATOM 1712 C C . ASP A 1 207 ? -0.936 6.329 15.922 1.00 80.31 207 ASP A C 1
ATOM 1714 O O . ASP A 1 207 ? -1.412 5.480 15.167 1.00 80.31 207 ASP A O 1
ATOM 1718 N N . PHE A 1 208 ? -0.442 6.005 17.118 1.00 72.50 208 PHE A N 1
ATOM 1719 C CA . PHE A 1 208 ? -0.320 4.630 17.628 1.00 72.50 208 PHE A CA 1
ATOM 1720 C C . PHE A 1 208 ? -1.614 3.803 17.515 1.00 72.50 208 PHE A C 1
ATOM 1722 O O . PHE A 1 208 ? -1.567 2.623 17.183 1.00 72.50 208 PHE A O 1
ATOM 1729 N N . GLU A 1 209 ? -2.783 4.417 17.737 1.00 76.56 209 GLU A N 1
ATOM 1730 C CA . GLU A 1 209 ? -4.093 3.755 17.598 1.00 76.56 209 GLU A CA 1
ATOM 1731 C C . GLU A 1 209 ? -4.354 3.206 16.187 1.00 76.56 209 GLU A C 1
ATOM 1733 O O . GLU A 1 209 ? -5.217 2.349 16.002 1.00 76.56 209 GLU A O 1
ATOM 1738 N N . LEU A 1 210 ? -3.638 3.725 15.188 1.00 76.94 210 LEU A N 1
ATOM 1739 C CA . LEU A 1 210 ? -3.710 3.279 13.803 1.00 76.94 210 LEU A CA 1
ATOM 1740 C C . LEU A 1 210 ? -2.709 2.164 13.484 1.00 76.94 210 LEU A C 1
ATOM 1742 O O . LEU A 1 210 ? -2.869 1.486 12.474 1.00 76.94 210 LEU A O 1
ATOM 1746 N N . GLN A 1 211 ? -1.692 1.991 14.326 1.00 78.75 211 GLN A N 1
ATOM 1747 C CA . GLN A 1 211 ? -0.637 0.994 14.156 1.00 78.75 211 GLN A CA 1
ATOM 1748 C C . GLN A 1 211 ? -0.960 -0.285 14.942 1.00 78.75 211 GLN A C 1
ATOM 1750 O O . GLN A 1 211 ? -0.910 -1.387 14.401 1.00 78.75 211 GLN A O 1
ATOM 1755 N N . PHE A 1 212 ? -1.369 -0.138 16.204 1.00 77.31 212 PHE A N 1
ATOM 1756 C CA . PHE A 1 212 ? -1.662 -1.252 17.104 1.00 77.31 212 PHE A CA 1
ATOM 1757 C C . PHE A 1 212 ? -3.147 -1.572 17.062 1.00 77.31 212 PHE A C 1
ATOM 1759 O O . PHE A 1 212 ? -3.968 -0.945 17.740 1.00 77.31 212 PHE A O 1
ATOM 1766 N N . THR A 1 213 ? -3.492 -2.536 16.216 1.00 80.19 213 THR A N 1
ATOM 1767 C CA . THR A 1 213 ? -4.879 -2.859 15.901 1.00 80.19 213 THR A CA 1
ATOM 1768 C C . THR A 1 213 ? -5.160 -4.349 16.013 1.00 80.19 213 THR A C 1
ATOM 1770 O O . THR A 1 213 ? -4.284 -5.182 15.780 1.00 80.19 213 THR A O 1
ATOM 1773 N N . ARG A 1 214 ? -6.417 -4.691 16.311 1.00 78.75 214 ARG A N 1
ATOM 1774 C CA . ARG A 1 214 ? -6.948 -6.048 16.141 1.00 78.75 214 ARG A CA 1
ATOM 1775 C C . ARG A 1 214 ? -8.099 -6.062 15.173 1.00 78.75 214 ARG A C 1
ATOM 1777 O O . ARG A 1 214 ? -8.867 -5.107 15.059 1.00 78.75 214 ARG A O 1
ATOM 1784 N N . THR A 1 215 ? -8.265 -7.229 14.576 1.00 78.50 215 THR A N 1
ATOM 1785 C CA . THR A 1 215 ? -9.403 -7.542 13.734 1.00 78.50 215 THR A CA 1
ATOM 1786 C C . THR A 1 215 ? -10.444 -8.325 14.531 1.00 78.50 215 THR A C 1
ATOM 1788 O O . THR A 1 215 ? -10.161 -9.365 15.125 1.00 78.50 215 THR A O 1
ATOM 1791 N N . VAL A 1 216 ? -11.682 -7.845 14.514 1.00 83.12 216 VAL A N 1
ATOM 1792 C CA . VAL A 1 216 ? -12.854 -8.539 15.055 1.00 83.12 216 VAL A CA 1
ATOM 1793 C C . VAL A 1 216 ? -13.783 -8.881 13.900 1.00 83.12 216 VAL A C 1
ATOM 1795 O O . VAL A 1 216 ? -14.065 -8.032 13.054 1.00 83.12 216 VAL A O 1
ATOM 1798 N N . LYS A 1 217 ? -14.265 -10.124 13.848 1.00 81.75 217 LYS A N 1
ATOM 1799 C CA . LYS A 1 217 ? -15.227 -10.559 12.836 1.00 81.75 217 LYS A CA 1
ATOM 1800 C C . LYS A 1 217 ? -16.642 -10.435 13.395 1.00 81.75 217 LYS A C 1
ATOM 1802 O O . LYS A 1 217 ? -16.979 -11.091 14.379 1.00 81.75 217 LYS A O 1
ATOM 1807 N N . VAL A 1 218 ? -17.459 -9.592 12.766 1.00 85.06 218 VAL A N 1
ATOM 1808 C CA . VAL A 1 218 ? -18.839 -9.287 13.178 1.00 85.06 218 VAL A CA 1
ATOM 1809 C C . VAL A 1 218 ? -19.836 -9.660 12.083 1.00 85.06 218 VAL A C 1
ATOM 1811 O O . VAL A 1 218 ? -19.544 -9.522 10.897 1.00 85.06 218 VAL A O 1
ATOM 1814 N N . TYR A 1 219 ? -21.022 -10.123 12.469 1.00 84.25 219 TYR A N 1
ATOM 1815 C CA . TYR A 1 219 ? -22.008 -10.693 11.535 1.00 84.25 219 TYR A CA 1
ATOM 1816 C C . TYR A 1 219 ? -23.237 -9.808 11.351 1.00 84.25 219 TYR A C 1
ATOM 1818 O O . TYR A 1 219 ? -23.935 -9.899 10.340 1.00 84.25 219 TYR A O 1
ATOM 1826 N N . HIS A 1 220 ? -23.481 -8.922 12.311 1.00 87.06 220 HIS A N 1
ATOM 1827 C CA . HIS A 1 220 ? -24.673 -8.093 12.376 1.00 87.06 220 HIS A CA 1
ATOM 1828 C C . HIS A 1 220 ? -24.393 -6.657 11.946 1.00 87.06 220 HIS A C 1
ATOM 1830 O O . HIS A 1 220 ? -23.259 -6.177 11.999 1.00 87.06 220 HIS A O 1
ATOM 1836 N N . TYR A 1 221 ? -25.465 -5.973 11.550 1.00 88.69 221 TYR A N 1
ATOM 1837 C CA . TYR A 1 221 ? -25.442 -4.543 11.303 1.00 88.69 221 TYR A CA 1
ATOM 1838 C C . TYR A 1 221 ? -24.962 -3.782 12.543 1.00 88.69 221 TYR A C 1
ATOM 1840 O O . TYR A 1 221 ? -25.531 -3.932 13.624 1.00 88.69 221 TYR A O 1
ATOM 1848 N N . ILE A 1 222 ? -23.948 -2.937 12.377 1.00 92.69 222 ILE A N 1
ATOM 1849 C CA . ILE A 1 222 ? -23.473 -2.034 13.427 1.00 92.69 222 ILE A CA 1
ATOM 1850 C C . ILE A 1 222 ? -22.851 -0.783 12.810 1.00 92.69 222 ILE A C 1
ATOM 1852 O O . ILE A 1 222 ? -22.171 -0.836 11.781 1.00 92.69 222 ILE A O 1
ATOM 1856 N N . THR A 1 223 ? -23.088 0.370 13.428 1.00 93.50 223 THR A N 1
ATOM 1857 C CA . THR A 1 223 ? -22.521 1.645 12.972 1.00 93.50 223 THR A CA 1
ATOM 1858 C C . THR A 1 223 ? -21.233 2.000 13.716 1.00 93.50 223 THR A C 1
ATOM 1860 O O . THR A 1 223 ? -21.051 1.670 14.887 1.00 93.50 223 THR A O 1
ATOM 1863 N N . PHE A 1 224 ? -20.344 2.760 13.073 1.00 96.25 224 PHE A N 1
ATOM 1864 C CA . PHE A 1 224 ? -19.162 3.321 13.738 1.00 96.25 224 PHE A CA 1
ATOM 1865 C C . PHE A 1 224 ? -19.539 4.237 14.901 1.00 96.25 224 PHE A C 1
ATOM 1867 O O . PHE A 1 224 ? -18.786 4.327 15.861 1.00 96.25 224 PHE A O 1
ATOM 1874 N N . LEU A 1 225 ? -20.700 4.894 14.844 1.00 94.44 225 LEU A N 1
ATOM 1875 C CA . LEU A 1 225 ? -21.174 5.727 15.944 1.00 94.44 225 LEU A CA 1
ATOM 1876 C C . LEU A 1 225 ? -21.552 4.888 17.170 1.00 94.44 225 LEU A C 1
ATOM 1878 O O . LEU A 1 225 ? -21.252 5.285 18.291 1.00 94.44 225 LEU A O 1
ATOM 1882 N N . GLU A 1 226 ? -22.189 3.735 16.973 1.00 95.12 226 GLU A N 1
ATOM 1883 C CA . GLU A 1 226 ? -22.463 2.800 18.067 1.00 95.12 226 GLU A CA 1
ATOM 1884 C C . GLU A 1 226 ? -21.175 2.243 18.666 1.00 95.12 226 GLU A C 1
ATOM 1886 O O . GLU A 1 226 ? -21.050 2.217 19.887 1.00 95.12 226 GLU A O 1
ATOM 1891 N N . ILE A 1 227 ? -20.204 1.872 17.823 1.00 96.31 227 ILE A N 1
ATOM 1892 C CA . ILE A 1 227 ? -18.886 1.409 18.276 1.00 96.31 227 ILE A CA 1
ATOM 1893 C C . ILE A 1 227 ? -18.202 2.508 19.094 1.00 96.31 227 ILE A C 1
ATOM 1895 O O . ILE A 1 227 ? -17.807 2.264 20.227 1.00 96.31 227 ILE A O 1
ATOM 1899 N N . ALA A 1 228 ? -18.129 3.730 18.565 1.00 96.56 228 ALA A N 1
ATOM 1900 C CA . ALA A 1 228 ? -17.519 4.870 19.245 1.00 96.56 228 ALA A CA 1
ATOM 1901 C C . ALA A 1 228 ? -18.175 5.155 20.605 1.00 96.56 228 ALA A C 1
ATOM 1903 O O . ALA A 1 228 ? -17.481 5.327 21.602 1.00 96.56 228 ALA A O 1
ATOM 1904 N N . LYS A 1 229 ? -19.515 5.145 20.673 1.00 96.31 229 LYS A N 1
ATOM 1905 C CA . LYS A 1 229 ? -20.256 5.322 21.934 1.00 96.31 229 LYS A CA 1
ATOM 1906 C C . LYS A 1 229 ? -19.987 4.199 22.935 1.00 96.31 229 LYS A C 1
ATOM 1908 O O . LYS A 1 229 ? -19.952 4.457 24.131 1.00 96.31 229 LYS A O 1
ATOM 1913 N N . ALA A 1 230 ? -19.836 2.967 22.457 1.00 95.75 230 ALA A N 1
ATOM 1914 C CA . ALA A 1 230 ? -19.621 1.805 23.308 1.00 95.75 230 ALA A CA 1
ATOM 1915 C C . ALA A 1 230 ? -18.189 1.707 23.847 1.00 95.75 230 ALA A C 1
ATOM 1917 O O . ALA A 1 230 ? -17.985 1.143 24.919 1.00 95.75 230 ALA A O 1
ATOM 1918 N N . THR A 1 231 ? -17.203 2.218 23.107 1.00 95.88 231 THR A N 1
ATOM 1919 C CA . THR A 1 231 ? -15.789 1.969 23.405 1.00 95.88 231 THR A CA 1
ATOM 1920 C C . THR A 1 231 ? -14.971 3.211 23.731 1.00 95.88 231 THR A C 1
ATOM 1922 O O . THR A 1 231 ? -13.848 3.079 24.208 1.00 95.88 231 THR A O 1
ATOM 1925 N N . GLY A 1 232 ? -15.494 4.405 23.447 1.00 94.88 232 GLY A N 1
ATOM 1926 C CA . GLY A 1 232 ? -14.749 5.661 23.533 1.00 94.88 232 GLY A CA 1
ATOM 1927 C C . GLY A 1 232 ? -13.811 5.916 22.348 1.00 94.88 232 GLY A C 1
ATOM 1928 O O . GLY A 1 232 ? -13.170 6.963 22.303 1.00 94.88 232 GLY A O 1
ATOM 1929 N N . ALA A 1 233 ? -13.733 5.006 21.367 1.00 94.56 233 ALA A N 1
ATOM 1930 C CA . ALA A 1 233 ? -12.914 5.212 20.176 1.00 94.56 233 ALA A CA 1
ATOM 1931 C C . ALA A 1 233 ? -13.412 6.409 19.357 1.00 94.56 233 ALA A C 1
ATOM 1933 O O . ALA A 1 233 ? -14.614 6.571 19.125 1.00 94.56 233 ALA A O 1
ATOM 1934 N N . SER A 1 234 ? -12.487 7.208 18.825 1.00 95.19 234 SER A N 1
ATOM 1935 C CA . SER A 1 234 ? -12.856 8.290 17.915 1.00 95.19 234 SER A CA 1
ATOM 1936 C C . SER A 1 234 ? -13.502 7.738 16.631 1.00 95.19 234 SER A C 1
ATOM 1938 O O . SER A 1 234 ? -12.913 6.871 15.971 1.00 95.19 234 SER A O 1
ATOM 1940 N N . PRO A 1 235 ? -14.649 8.287 16.178 1.00 93.12 235 PRO A N 1
ATOM 1941 C CA . PRO A 1 235 ? -15.209 7.956 14.870 1.00 93.12 235 PRO A CA 1
ATOM 1942 C C . PRO A 1 235 ? -14.202 8.149 13.729 1.00 93.12 235 PRO A C 1
ATOM 1944 O O . PRO A 1 235 ? -14.191 7.371 12.775 1.00 93.12 235 PRO A O 1
ATOM 1947 N N . THR A 1 236 ? -13.320 9.153 13.821 1.00 94.81 236 THR A N 1
ATOM 1948 C CA . THR A 1 236 ? -12.306 9.406 12.786 1.00 94.81 236 THR A CA 1
ATOM 1949 C C . THR A 1 236 ? -11.279 8.277 12.710 1.00 94.81 236 THR A C 1
ATOM 1951 O O . THR A 1 236 ? -10.926 7.873 11.600 1.00 94.81 236 THR A O 1
ATOM 1954 N N . THR A 1 237 ? -10.863 7.715 13.849 1.00 94.38 237 THR A N 1
ATOM 1955 C CA . THR A 1 237 ? -9.987 6.534 13.925 1.00 94.38 237 THR A CA 1
ATOM 1956 C C . THR A 1 237 ? -10.657 5.328 13.266 1.00 94.38 237 THR A C 1
ATOM 1958 O O . THR A 1 237 ? -10.063 4.709 12.383 1.00 94.38 237 THR A O 1
ATOM 1961 N N . LEU A 1 238 ? -11.937 5.065 13.563 1.00 96.00 238 LEU A N 1
ATOM 1962 C CA . LEU A 1 238 ? -12.694 3.969 12.937 1.00 96.00 238 LEU A CA 1
ATOM 1963 C C . LEU A 1 238 ? -12.768 4.107 11.408 1.00 96.00 238 LEU A C 1
ATOM 1965 O O . LEU A 1 238 ? -12.544 3.137 10.683 1.00 96.00 238 LEU A O 1
ATOM 1969 N N . TYR A 1 239 ? -13.005 5.323 10.902 1.00 95.19 239 TYR A N 1
ATOM 1970 C CA . TYR A 1 239 ? -13.001 5.608 9.464 1.00 95.19 239 TYR A CA 1
ATOM 1971 C C . TYR A 1 239 ? -11.623 5.495 8.807 1.00 95.19 239 TYR A C 1
ATOM 1973 O O . TYR A 1 239 ? -11.567 5.255 7.595 1.00 95.19 239 TYR A O 1
ATOM 1981 N N . LYS A 1 240 ? -10.532 5.755 9.534 1.00 93.56 240 LYS A N 1
ATOM 1982 C CA . LYS A 1 240 ? -9.162 5.591 9.024 1.00 93.56 240 LYS A CA 1
ATOM 1983 C C . LYS A 1 240 ? -8.799 4.109 8.925 1.00 93.56 240 LYS A C 1
ATOM 1985 O O . LYS A 1 240 ? -8.303 3.706 7.880 1.00 93.56 240 LYS A O 1
ATOM 1990 N N . LEU A 1 241 ? -9.115 3.331 9.961 1.00 91.12 241 LEU A N 1
ATOM 1991 C CA . LEU A 1 241 ? -8.832 1.894 10.040 1.00 91.12 241 LEU A CA 1
ATOM 1992 C C . LEU A 1 241 ? -9.704 1.049 9.117 1.00 91.12 241 LEU A C 1
AT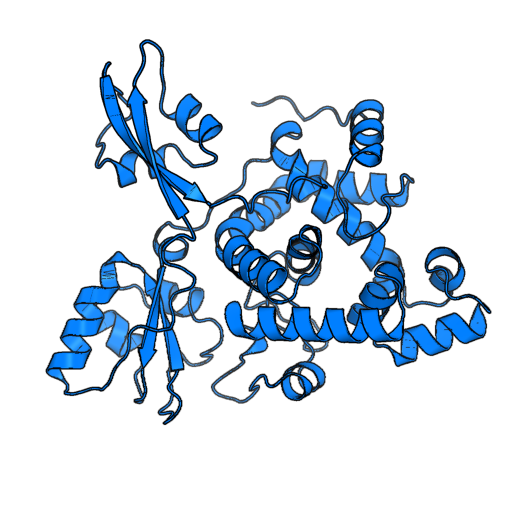OM 1994 O O . LEU A 1 241 ? -9.254 0.030 8.608 1.00 91.12 241 LEU A O 1
ATOM 1998 N N . ASN A 1 242 ? -10.936 1.487 8.856 1.00 95.06 242 ASN A N 1
ATOM 1999 C CA . ASN A 1 242 ? -11.896 0.717 8.068 1.00 95.06 242 ASN A CA 1
ATOM 2000 C C . ASN A 1 242 ? -12.403 1.493 6.842 1.00 95.06 242 ASN A C 1
ATOM 2002 O O . ASN A 1 242 ? -13.601 1.765 6.700 1.00 95.06 242 ASN A O 1
ATOM 2006 N N . PRO A 1 243 ? -11.500 1.874 5.926 1.00 96.12 243 PRO A N 1
ATOM 2007 C CA . PRO A 1 243 ? -11.798 2.766 4.807 1.00 96.12 243 PRO A CA 1
ATOM 2008 C C . PRO A 1 243 ? -12.759 2.164 3.763 1.00 96.12 243 PRO A C 1
ATOM 2010 O O . PRO A 1 243 ? -13.315 2.919 2.957 1.00 96.12 243 PRO A O 1
ATOM 2013 N N . GLY A 1 244 ? -12.965 0.841 3.776 1.00 95.12 244 GLY A N 1
ATOM 2014 C CA . GLY A 1 244 ? -13.905 0.130 2.906 1.00 95.12 244 GLY A CA 1
ATOM 2015 C C . GLY A 1 244 ? -15.379 0.388 3.226 1.00 95.12 244 GLY A C 1
ATOM 2016 O O . GLY A 1 244 ? -16.191 0.438 2.300 1.00 95.12 244 GLY A O 1
ATOM 2017 N N . TYR A 1 245 ? -15.738 0.625 4.494 1.00 95.25 245 TYR A N 1
ATOM 2018 C CA . TYR A 1 245 ? -17.118 0.934 4.896 1.00 95.25 245 TYR A CA 1
ATOM 2019 C C . TYR A 1 245 ? -17.420 2.420 4.671 1.00 95.25 245 TYR A C 1
ATOM 2021 O O . TYR A 1 245 ? -17.247 3.272 5.546 1.00 95.25 245 TYR A O 1
ATOM 2029 N N . LYS A 1 246 ? -17.891 2.756 3.469 1.00 91.12 246 LYS A N 1
ATOM 2030 C CA . LYS A 1 246 ? -17.992 4.146 2.989 1.00 91.12 246 LYS A CA 1
ATOM 2031 C C . LYS A 1 246 ? -18.944 5.031 3.791 1.00 91.12 246 LYS A C 1
ATOM 2033 O O . LYS A 1 246 ? -18.794 6.249 3.764 1.00 91.12 246 LYS A O 1
ATOM 2038 N N . LYS A 1 247 ? -19.928 4.434 4.462 1.00 89.12 247 LYS A N 1
ATOM 2039 C CA . LYS A 1 247 ? -20.954 5.140 5.244 1.00 89.12 247 LYS A CA 1
ATOM 2040 C C . LYS A 1 247 ? -20.771 4.990 6.759 1.00 89.12 247 LYS A C 1
ATOM 2042 O O . LYS A 1 247 ? -21.651 5.398 7.503 1.00 89.12 247 LYS A O 1
ATOM 2047 N N . GLY A 1 248 ? -19.662 4.392 7.207 1.00 92.44 248 GLY A N 1
ATOM 2048 C CA . GLY A 1 248 ? -19.434 4.106 8.628 1.00 92.44 248 GLY A CA 1
ATOM 2049 C C . GLY A 1 248 ? -20.421 3.089 9.191 1.00 92.44 248 GLY A C 1
ATOM 2050 O O . GLY A 1 248 ? -20.844 3.189 10.339 1.00 92.44 248 GLY A O 1
ATOM 2051 N N . VAL A 1 249 ? -20.826 2.145 8.345 1.00 89.56 249 VAL A N 1
ATOM 2052 C CA . VAL A 1 249 ? -21.793 1.099 8.653 1.00 89.56 249 VAL A CA 1
ATOM 2053 C C . VAL A 1 249 ? -21.202 -0.225 8.212 1.00 89.56 249 VAL A C 1
ATOM 2055 O O . VAL A 1 249 ? -20.802 -0.371 7.053 1.00 89.56 249 VAL A O 1
ATOM 2058 N N . ILE A 1 250 ? -21.181 -1.184 9.127 1.00 89.88 250 ILE A N 1
ATOM 2059 C CA . ILE A 1 250 ? -20.890 -2.577 8.824 1.00 89.88 250 ILE A CA 1
ATOM 2060 C C . ILE A 1 250 ? -22.238 -3.258 8.567 1.00 89.88 250 ILE A C 1
ATOM 2062 O O . ILE A 1 250 ? -23.088 -3.236 9.454 1.00 89.88 250 ILE A O 1
ATOM 2066 N N . PRO A 1 251 ? -22.493 -3.796 7.360 1.00 84.06 251 PRO A N 1
ATOM 2067 C CA . PRO A 1 251 ? -23.765 -4.443 7.046 1.00 84.06 251 PRO A CA 1
ATOM 2068 C C . PRO A 1 251 ? -23.876 -5.813 7.724 1.00 84.06 251 PRO A C 1
ATOM 2070 O O . PRO A 1 251 ? -22.867 -6.417 8.074 1.00 84.06 251 PRO A O 1
ATOM 2073 N N . SER A 1 252 ? -25.086 -6.360 7.830 1.00 85.12 252 SER A N 1
ATOM 2074 C CA . SER A 1 252 ? -25.256 -7.767 8.202 1.00 85.12 252 SER A CA 1
ATOM 2075 C C . SER A 1 252 ? -24.685 -8.677 7.107 1.00 85.12 252 SER A C 1
ATOM 2077 O O . SER A 1 252 ? -24.918 -8.448 5.919 1.00 85.12 252 SER A O 1
ATOM 2079 N N . ASN A 1 253 ? -23.923 -9.702 7.484 1.00 80.44 253 ASN A N 1
ATOM 2080 C CA . ASN A 1 253 ? -23.334 -10.663 6.555 1.00 80.44 253 ASN A CA 1
ATOM 2081 C C . ASN A 1 253 ? -23.183 -12.029 7.242 1.00 80.44 253 ASN A C 1
ATOM 2083 O O . ASN A 1 253 ? -22.388 -12.130 8.176 1.00 80.44 253 ASN A O 1
ATOM 2087 N N . PRO A 1 254 ? -23.845 -13.093 6.750 1.00 75.94 254 PRO A N 1
ATOM 2088 C CA . PRO A 1 254 ? -23.688 -14.444 7.295 1.00 75.94 254 PRO A CA 1
ATOM 2089 C C . PRO A 1 254 ? -22.246 -14.966 7.243 1.00 75.94 254 PRO A C 1
ATOM 2091 O O . PRO A 1 254 ? -21.849 -15.772 8.072 1.00 75.94 254 PRO A O 1
ATOM 2094 N N . LYS A 1 255 ? -21.429 -14.481 6.295 1.00 76.25 255 LYS A N 1
ATOM 2095 C CA . LYS A 1 255 ? -19.997 -14.827 6.206 1.00 76.25 255 LYS A CA 1
ATOM 2096 C C . LYS A 1 255 ? -19.111 -14.002 7.151 1.00 76.25 255 LYS A C 1
ATOM 2098 O O . LYS A 1 255 ? -17.898 -14.207 7.192 1.00 76.25 255 LYS A O 1
ATOM 2103 N N . GLY A 1 256 ? -19.704 -13.059 7.880 1.00 79.88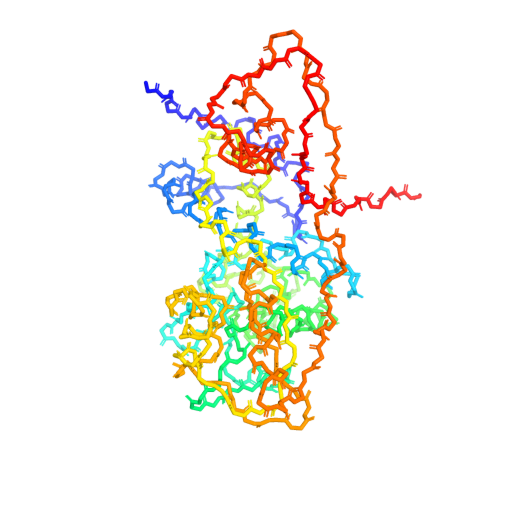 256 GLY A N 1
ATOM 2104 C CA . GLY A 1 256 ? -19.022 -12.086 8.717 1.00 79.88 256 GLY A CA 1
ATOM 2105 C C . GLY A 1 256 ? -18.361 -10.957 7.925 1.00 79.88 256 GLY A C 1
ATOM 2106 O O . GLY A 1 256 ? -18.144 -11.020 6.712 1.00 79.88 256 GLY A O 1
ATOM 2107 N N . ASN A 1 257 ? -18.041 -9.888 8.635 1.00 81.94 257 ASN A N 1
ATOM 2108 C CA . ASN A 1 257 ? -17.305 -8.730 8.162 1.00 81.94 257 ASN A CA 1
ATOM 2109 C C . ASN A 1 257 ? -16.162 -8.457 9.132 1.00 81.94 257 ASN A C 1
ATOM 2111 O O . ASN A 1 257 ? -16.344 -8.519 10.346 1.00 81.94 257 ASN A O 1
ATOM 2115 N N . TYR A 1 258 ? -14.992 -8.146 8.591 1.00 83.88 258 TYR A N 1
ATOM 2116 C CA . TYR A 1 258 ? -13.830 -7.813 9.398 1.00 83.88 258 TYR A CA 1
ATOM 2117 C C . TYR A 1 258 ? -13.863 -6.335 9.778 1.00 83.88 258 TYR A C 1
ATOM 2119 O O . TYR A 1 258 ? -14.131 -5.468 8.942 1.00 83.88 258 TYR A O 1
ATOM 2127 N N . LEU A 1 259 ? -13.614 -6.068 11.052 1.00 88.88 259 LEU A N 1
ATOM 2128 C CA . LEU A 1 259 ? -13.566 -4.743 11.643 1.00 88.88 259 LEU A CA 1
ATOM 2129 C C . LEU A 1 259 ? -12.223 -4.577 12.348 1.00 88.88 259 LEU A C 1
ATOM 2131 O O . LEU A 1 259 ? -11.908 -5.329 13.265 1.00 88.88 259 LEU A O 1
ATOM 2135 N N . ILE A 1 260 ? -11.452 -3.584 11.926 1.00 88.25 260 ILE A N 1
ATOM 2136 C CA . ILE A 1 260 ? -10.152 -3.238 12.491 1.00 88.25 260 ILE A CA 1
ATOM 2137 C C . ILE A 1 260 ? -10.369 -2.167 13.559 1.00 88.25 260 ILE A C 1
ATOM 2139 O O . ILE A 1 260 ? -10.946 -1.110 13.288 1.00 88.25 260 ILE A O 1
ATOM 2143 N N . LEU A 1 261 ? -9.922 -2.433 14.780 1.00 88.81 261 LEU A N 1
ATOM 2144 C CA . LEU A 1 261 ? -10.060 -1.539 15.928 1.00 88.81 261 LEU A CA 1
ATOM 2145 C C . LEU A 1 261 ? -8.698 -1.305 16.576 1.00 88.81 261 LEU A C 1
ATOM 2147 O O . LEU A 1 261 ? -7.876 -2.221 16.551 1.00 88.81 261 LEU A O 1
ATOM 2151 N N . PRO A 1 262 ? -8.466 -0.142 17.210 1.00 88.38 262 PRO A N 1
ATOM 2152 C CA . PRO A 1 262 ? -7.320 0.018 18.097 1.00 88.38 262 PRO A CA 1
ATOM 2153 C C . PRO A 1 262 ? -7.334 -1.071 19.174 1.00 88.38 262 PRO A C 1
ATOM 2155 O O . PRO A 1 262 ? -8.388 -1.333 19.756 1.00 88.38 262 PRO A O 1
ATOM 2158 N N . GLU A 1 263 ? -6.181 -1.674 19.467 1.00 83.75 263 GLU A N 1
ATOM 2159 C CA . GLU A 1 263 ? -6.040 -2.743 20.472 1.00 83.75 263 GLU A CA 1
ATOM 2160 C C . GLU A 1 263 ? -6.753 -2.387 21.786 1.00 83.75 263 GLU A C 1
ATOM 2162 O O . GLU A 1 263 ? -7.538 -3.166 22.323 1.00 83.75 263 GLU A O 1
ATOM 2167 N N . ALA A 1 264 ? -6.535 -1.152 22.249 1.00 86.19 264 ALA A N 1
ATOM 2168 C CA . ALA A 1 264 ? -7.007 -0.643 23.531 1.00 86.19 264 ALA A CA 1
ATOM 2169 C C . ALA A 1 264 ? -8.535 -0.687 23.709 1.00 86.19 264 ALA A C 1
ATOM 2171 O O . ALA A 1 264 ? -9.017 -0.682 24.839 1.00 86.19 264 ALA A O 1
ATOM 2172 N N . VAL A 1 265 ? -9.310 -0.729 22.618 1.00 93.31 265 VAL A N 1
ATOM 2173 C CA . VAL A 1 265 ? -10.782 -0.684 22.672 1.00 93.31 265 VAL A CA 1
ATOM 2174 C C . VAL A 1 265 ? -11.453 -2.026 22.375 1.00 93.31 265 VAL A C 1
ATOM 2176 O O . VAL A 1 265 ? -12.681 -2.129 22.438 1.00 93.31 265 VAL A O 1
ATOM 2179 N N . VAL A 1 266 ? -10.671 -3.060 22.052 1.00 89.19 266 VAL A N 1
ATOM 2180 C CA . VAL A 1 266 ? -11.179 -4.370 21.620 1.00 89.19 266 VAL A CA 1
ATOM 2181 C C . VAL A 1 266 ? -11.996 -5.043 22.721 1.00 89.19 266 VAL A C 1
ATOM 2183 O O . VAL A 1 266 ? -13.087 -5.538 22.445 1.00 89.19 266 VAL A O 1
ATOM 2186 N N . GLU A 1 267 ? -11.529 -5.024 23.971 1.00 91.56 267 GLU A N 1
ATOM 2187 C CA . GLU A 1 267 ? -12.254 -5.657 25.082 1.00 91.56 267 GLU A CA 1
ATOM 2188 C C . GLU A 1 267 ? -13.562 -4.936 25.420 1.00 91.56 267 GLU A C 1
ATOM 2190 O O . GLU A 1 267 ? -14.597 -5.587 25.578 1.00 91.56 267 GLU A O 1
ATOM 2195 N N . SER A 1 268 ? -13.565 -3.600 25.422 1.00 94.94 268 SER A N 1
ATOM 2196 C CA . SER A 1 268 ? -14.794 -2.808 25.572 1.00 94.94 268 SER A CA 1
ATOM 2197 C C . SER A 1 268 ? -15.794 -3.114 24.456 1.00 94.94 268 SER A C 1
ATOM 2199 O O . SER A 1 268 ? -16.994 -3.251 24.703 1.00 94.94 268 SER A O 1
ATOM 2201 N N . PHE A 1 269 ? -15.306 -3.292 23.224 1.00 95.44 269 PHE A N 1
ATOM 2202 C CA . PHE A 1 269 ? -16.154 -3.670 22.100 1.00 95.44 269 PHE A CA 1
ATOM 2203 C C . PHE A 1 269 ? -16.743 -5.074 22.271 1.00 95.44 269 PHE A C 1
ATOM 2205 O O . PHE A 1 269 ? -17.949 -5.260 22.116 1.00 95.44 269 PHE A O 1
ATOM 2212 N N . ARG A 1 270 ? -15.926 -6.058 22.659 1.00 92.62 270 ARG A N 1
ATOM 2213 C CA . ARG A 1 270 ? -16.376 -7.430 22.943 1.00 92.62 270 ARG A CA 1
ATOM 2214 C C . ARG A 1 270 ? -17.419 -7.460 24.059 1.00 92.62 270 ARG A C 1
ATOM 2216 O O . ARG A 1 270 ? -18.439 -8.128 23.918 1.00 92.62 270 ARG A O 1
ATOM 2223 N N . ALA A 1 271 ? -17.212 -6.705 25.138 1.00 92.38 271 ALA A N 1
ATOM 2224 C CA . ALA A 1 271 ? -18.184 -6.576 26.222 1.00 92.38 271 ALA A CA 1
ATOM 2225 C C . ALA A 1 271 ? -19.524 -6.000 25.731 1.00 92.38 271 ALA A C 1
ATOM 2227 O O . ALA A 1 271 ? -20.586 -6.518 26.081 1.00 92.38 271 ALA A O 1
ATOM 2228 N N . TYR A 1 272 ? -19.481 -4.982 24.868 1.00 94.00 272 TYR A N 1
ATOM 2229 C CA . TYR A 1 272 ? -20.672 -4.426 24.227 1.00 94.00 272 TYR A CA 1
ATOM 2230 C C . TYR A 1 272 ? -21.416 -5.458 23.361 1.00 94.00 272 TYR A C 1
ATOM 2232 O O . TYR A 1 272 ? -22.642 -5.554 23.452 1.00 94.00 272 TYR A O 1
ATOM 2240 N N . LEU A 1 273 ? -20.695 -6.262 22.570 1.00 91.50 273 LEU A N 1
ATOM 2241 C CA . LEU A 1 273 ? -21.294 -7.310 21.737 1.00 91.50 273 LEU A CA 1
ATOM 2242 C C . LEU A 1 273 ? -21.949 -8.405 22.589 1.00 91.50 273 LEU A C 1
ATOM 2244 O O . LEU A 1 273 ? -23.104 -8.753 22.339 1.00 91.50 273 LEU A O 1
ATOM 2248 N N . ARG A 1 274 ? -21.266 -8.873 23.647 1.00 92.06 274 ARG A N 1
ATOM 2249 C CA . ARG A 1 274 ? -21.815 -9.848 24.612 1.00 92.06 274 ARG A CA 1
ATOM 2250 C C . ARG A 1 274 ? -23.099 -9.336 25.260 1.00 92.06 274 ARG A C 1
ATOM 2252 O O . ARG A 1 274 ? -24.091 -10.050 25.284 1.00 92.06 274 ARG A O 1
ATOM 2259 N N . LYS A 1 275 ? -23.118 -8.077 25.718 1.00 91.25 275 LYS A N 1
ATOM 2260 C CA . LYS A 1 275 ? -24.302 -7.456 26.342 1.00 91.25 275 LYS A CA 1
ATOM 2261 C C . LYS A 1 275 ? -25.521 -7.419 25.412 1.00 91.25 275 LYS A C 1
ATOM 2263 O O . LYS A 1 275 ? -26.651 -7.379 25.890 1.00 91.25 275 LYS A O 1
ATOM 2268 N N . ARG A 1 276 ? -25.304 -7.398 24.095 1.00 87.69 276 ARG A N 1
ATOM 2269 C CA . ARG A 1 276 ? -26.364 -7.379 23.078 1.00 87.69 276 ARG A CA 1
ATOM 2270 C C . ARG A 1 276 ? -26.655 -8.754 22.461 1.00 87.69 276 ARG A C 1
ATOM 2272 O O . ARG A 1 276 ? -27.433 -8.804 21.515 1.00 87.69 276 ARG A O 1
ATOM 2279 N N . ASN A 1 277 ? -26.053 -9.840 22.958 1.00 86.25 277 ASN A N 1
ATOM 2280 C CA . ASN A 1 277 ? -26.109 -11.171 22.336 1.00 86.25 277 ASN A CA 1
ATOM 2281 C C . ASN A 1 277 ? -25.750 -11.148 20.835 1.00 86.25 277 ASN A C 1
ATOM 2283 O O . ASN A 1 277 ? -26.352 -11.848 20.025 1.00 86.25 277 ASN A O 1
ATOM 2287 N N . ILE A 1 278 ? -24.779 -10.315 20.451 1.00 84.38 278 ILE A N 1
ATOM 2288 C CA . ILE A 1 278 ? -24.301 -10.227 19.069 1.00 84.38 278 ILE A CA 1
ATOM 2289 C C . ILE A 1 278 ? -23.164 -11.228 18.893 1.00 84.38 278 ILE A C 1
ATOM 2291 O O . ILE A 1 278 ? -22.154 -11.144 19.596 1.00 84.38 278 ILE A O 1
ATOM 2295 N N . GLU A 1 279 ? -23.310 -12.148 17.937 1.00 80.50 279 GLU A N 1
ATOM 2296 C CA . GLU A 1 279 ? -22.257 -13.105 17.610 1.00 80.50 279 GLU A CA 1
ATOM 2297 C C . GLU A 1 279 ? -21.031 -12.381 17.041 1.00 80.50 279 GLU A C 1
ATOM 2299 O O . GLU A 1 279 ? -21.124 -11.529 16.146 1.00 80.50 279 GLU A O 1
ATOM 2304 N N . TYR A 1 280 ? -19.863 -12.742 17.561 1.00 77.94 280 TYR A N 1
ATOM 2305 C CA . TYR A 1 280 ? -18.586 -12.297 17.039 1.00 77.94 280 TYR A CA 1
ATOM 2306 C C . TYR A 1 280 ? -17.547 -13.387 17.210 1.00 77.94 280 TYR A C 1
ATOM 2308 O O . TYR A 1 280 ? -17.579 -14.170 18.156 1.00 77.94 280 TYR A O 1
ATOM 2316 N N . HIS A 1 281 ? -16.591 -13.383 16.297 1.00 75.50 281 HIS A N 1
ATOM 2317 C CA . HIS A 1 281 ? -15.420 -14.234 16.378 1.00 75.50 281 HIS A CA 1
ATOM 2318 C C . HIS A 1 281 ? -14.195 -13.334 16.441 1.00 75.50 281 HIS A C 1
ATOM 2320 O O . HIS A 1 281 ? -14.208 -12.205 15.926 1.00 75.50 281 HIS A O 1
ATOM 2326 N N . GLN A 1 282 ? -13.118 -13.813 17.064 1.00 62.72 282 GLN A N 1
ATOM 2327 C CA . GLN A 1 282 ? -11.827 -13.239 16.707 1.00 62.72 282 GLN A CA 1
ATOM 2328 C C . GLN A 1 282 ? -11.695 -13.417 15.192 1.00 62.72 282 GLN A C 1
ATOM 2330 O O . GLN A 1 282 ? -11.994 -14.494 14.671 1.00 62.72 282 GLN A O 1
ATOM 2335 N N . GLY A 1 283 ? -11.370 -12.344 14.462 1.00 51.66 283 GLY A N 1
ATOM 2336 C CA . GLY A 1 283 ? -10.947 -12.562 13.084 1.00 51.66 283 GLY A CA 1
ATOM 2337 C C . GLY A 1 283 ? -9.765 -13.526 13.115 1.00 51.66 283 GLY A C 1
ATOM 2338 O O . GLY A 1 283 ? -9.066 -13.561 14.127 1.00 51.66 283 GLY A O 1
ATOM 2339 N N . GLU A 1 284 ? -9.536 -14.289 12.044 1.00 43.66 284 GLU A N 1
ATOM 2340 C CA . GLU A 1 284 ? -8.188 -14.808 11.816 1.00 43.66 284 GLU A CA 1
ATOM 2341 C C . GLU A 1 284 ? -7.264 -13.604 11.967 1.00 43.66 284 GLU A C 1
ATOM 2343 O O . GLU A 1 284 ? -7.342 -12.630 11.208 1.00 43.66 284 GLU A O 1
ATOM 2348 N N . SER A 1 285 ? -6.526 -13.580 13.070 1.00 41.00 285 SER A N 1
ATOM 2349 C CA . SER A 1 285 ? -5.490 -12.601 13.248 1.00 41.00 285 SER A CA 1
ATOM 2350 C C . SER A 1 285 ? -4.521 -12.868 12.098 1.00 41.00 285 SER A C 1
ATOM 2352 O O . SER A 1 285 ? -4.199 -14.020 11.797 1.00 41.00 285 SER A O 1
ATOM 2354 N N . LEU A 1 286 ? -4.021 -11.810 11.447 1.00 41.62 286 LEU A N 1
ATOM 2355 C CA . LEU A 1 286 ? -2.649 -11.933 10.953 1.00 41.62 286 LEU A CA 1
ATOM 2356 C C . LEU A 1 286 ? -1.845 -12.527 12.111 1.00 41.62 286 LEU A C 1
ATOM 2358 O O . LEU A 1 286 ? -2.132 -12.109 13.240 1.00 41.62 286 LEU A O 1
ATOM 2362 N N . PRO A 1 287 ? -0.936 -13.489 11.861 1.00 37.62 287 PRO A N 1
ATOM 2363 C CA . PRO A 1 287 ? -0.269 -14.240 12.919 1.00 37.62 287 PRO A CA 1
ATOM 2364 C C . PRO A 1 287 ? 0.034 -13.326 14.103 1.00 37.62 287 PRO A C 1
ATOM 2366 O O . PRO A 1 287 ? 0.515 -12.210 13.878 1.00 37.62 287 PRO A O 1
ATOM 2369 N N . GLU A 1 288 ? -0.276 -13.756 15.334 1.00 39.34 288 GLU A N 1
ATOM 2370 C CA . GLU A 1 288 ? -0.086 -12.949 16.559 1.00 39.34 288 GLU A CA 1
ATOM 2371 C C . GLU A 1 288 ? 1.325 -12.319 16.652 1.00 39.34 288 GLU A C 1
ATOM 2373 O O . GLU A 1 288 ? 1.526 -11.331 17.355 1.00 39.34 288 GLU A O 1
ATOM 2378 N N . ASP A 1 289 ? 2.251 -12.831 15.841 1.00 46.69 289 ASP A N 1
ATOM 2379 C CA . ASP A 1 289 ? 3.658 -12.507 15.680 1.00 46.69 289 ASP A CA 1
ATOM 2380 C C . ASP A 1 289 ? 4.007 -11.432 14.619 1.00 46.69 289 ASP A C 1
ATOM 2382 O O . ASP A 1 289 ? 5.162 -11.387 14.182 1.00 46.69 289 ASP A O 1
ATOM 2386 N N . LEU A 1 290 ? 3.078 -10.578 14.156 1.00 44.38 290 LEU A N 1
ATOM 2387 C CA . LEU A 1 290 ? 3.431 -9.444 13.264 1.00 44.38 290 LEU A CA 1
ATOM 2388 C C . LEU A 1 290 ? 4.523 -8.551 13.873 1.00 44.38 290 LEU A C 1
ATOM 2390 O O . LEU A 1 290 ? 5.368 -8.005 13.160 1.00 44.38 290 LEU A O 1
ATOM 2394 N N . TYR A 1 291 ? 4.501 -8.442 15.202 1.00 49.50 291 TYR A N 1
ATOM 2395 C CA . TYR A 1 291 ? 5.538 -7.800 15.985 1.00 49.50 291 TYR A CA 1
ATOM 2396 C C . TYR A 1 291 ? 6.168 -8.817 16.938 1.00 49.50 291 TYR A C 1
ATOM 2398 O O . TYR A 1 291 ? 5.479 -9.426 17.756 1.00 49.50 291 TYR A O 1
ATOM 2406 N N . ARG A 1 292 ? 7.491 -8.990 16.874 1.00 58.84 292 ARG A N 1
ATOM 2407 C CA . ARG A 1 292 ? 8.235 -9.742 17.886 1.00 58.84 292 ARG A CA 1
ATOM 2408 C C . ARG A 1 292 ? 8.417 -8.843 19.102 1.00 58.84 292 ARG A C 1
ATOM 2410 O O . ARG A 1 292 ? 9.028 -7.785 19.003 1.00 58.84 292 ARG A O 1
ATOM 2417 N N . LYS A 1 293 ? 7.937 -9.282 20.260 1.00 70.94 293 LYS A N 1
ATOM 2418 C CA . LYS A 1 293 ? 8.289 -8.665 21.541 1.00 70.94 293 LYS A CA 1
ATOM 2419 C C . LYS A 1 293 ? 9.696 -9.119 21.943 1.00 70.94 293 LYS A C 1
ATOM 2421 O O . LYS A 1 293 ? 9.970 -10.319 21.957 1.00 70.94 293 LYS A O 1
ATOM 2426 N N . SER A 1 294 ? 10.579 -8.188 22.287 1.00 63.88 294 SER A N 1
ATOM 2427 C CA . SER A 1 294 ? 11.837 -8.482 22.979 1.00 63.88 294 SER A CA 1
ATOM 2428 C C . SER A 1 294 ? 11.964 -7.635 24.238 1.00 63.88 294 SER A C 1
ATOM 2430 O O . SER A 1 294 ? 11.299 -6.610 24.379 1.00 63.88 294 SER A O 1
ATOM 2432 N N . THR A 1 295 ? 12.860 -8.050 25.126 1.00 72.25 295 THR A N 1
ATOM 2433 C CA . THR A 1 295 ? 13.285 -7.251 26.275 1.00 72.25 295 THR A CA 1
ATOM 2434 C C . THR A 1 295 ? 14.702 -6.758 26.016 1.00 72.25 295 THR A C 1
ATOM 2436 O O . THR A 1 295 ? 15.565 -7.547 25.634 1.00 72.25 295 THR A O 1
ATOM 2439 N N . TYR A 1 296 ? 14.934 -5.461 26.190 1.00 72.50 296 TYR A N 1
ATOM 2440 C CA . TYR A 1 296 ? 16.253 -4.840 26.162 1.00 72.50 296 TYR A CA 1
ATOM 2441 C C . TYR A 1 296 ? 16.621 -4.366 27.568 1.00 72.50 296 TYR A C 1
ATOM 2443 O O . TYR A 1 296 ? 15.790 -3.778 28.253 1.00 72.50 296 TYR A O 1
ATOM 2451 N N . VAL A 1 297 ? 17.854 -4.623 28.002 1.00 78.62 297 VAL A N 1
ATOM 2452 C CA . VAL A 1 297 ? 18.360 -4.192 29.311 1.00 78.62 297 VAL A CA 1
ATOM 2453 C C . VAL A 1 297 ? 19.219 -2.951 29.103 1.00 78.62 297 VAL A C 1
ATOM 2455 O O . VAL A 1 297 ? 20.257 -3.035 28.453 1.00 78.62 297 VAL A O 1
ATOM 2458 N N . VAL A 1 298 ? 18.793 -1.818 29.662 1.00 80.62 298 VAL A N 1
ATOM 2459 C CA . VAL A 1 298 ? 19.475 -0.522 29.526 1.00 80.62 298 VAL A CA 1
ATOM 2460 C C . VAL A 1 298 ? 20.912 -0.598 30.052 1.00 80.62 298 VAL A C 1
ATOM 2462 O O . VAL A 1 298 ? 21.157 -0.972 31.206 1.00 80.62 298 VAL A O 1
ATOM 2465 N N . LEU A 1 299 ? 21.863 -0.200 29.210 1.00 73.19 299 LEU A N 1
ATOM 2466 C CA . LEU A 1 299 ? 23.286 -0.094 29.509 1.00 73.19 299 LEU A CA 1
ATOM 2467 C C . LEU A 1 299 ? 23.677 1.343 29.874 1.00 73.19 299 LEU A C 1
ATOM 2469 O O . LEU A 1 299 ? 22.929 2.303 29.689 1.00 73.19 299 LEU A O 1
ATOM 2473 N N . VAL A 1 300 ? 24.876 1.497 30.436 1.00 78.12 300 VAL A N 1
ATOM 2474 C CA . VAL A 1 300 ? 25.422 2.820 30.763 1.00 78.12 300 VAL A CA 1
ATOM 2475 C C . VAL A 1 300 ? 25.641 3.606 29.467 1.00 78.12 300 VAL A C 1
ATOM 2477 O O . VAL A 1 300 ? 26.389 3.161 28.602 1.00 78.12 300 VAL A O 1
ATOM 2480 N N . GLY A 1 301 ? 25.015 4.781 29.364 1.00 77.81 301 GLY A N 1
ATOM 2481 C CA . GLY A 1 301 ? 25.116 5.668 28.199 1.00 77.81 301 GLY A CA 1
ATOM 2482 C C . GLY A 1 301 ? 23.978 5.535 27.184 1.00 77.81 301 GLY A C 1
ATOM 2483 O O . GLY A 1 301 ? 23.926 6.330 26.247 1.00 77.81 301 GLY A O 1
ATOM 2484 N N . ASP A 1 302 ? 23.051 4.594 27.379 1.00 83.69 302 ASP A N 1
ATOM 2485 C CA . ASP A 1 302 ? 21.874 4.473 26.520 1.00 83.69 302 ASP A CA 1
ATOM 2486 C C . ASP A 1 302 ? 20.943 5.682 26.658 1.00 83.69 302 ASP A C 1
ATOM 2488 O O . ASP A 1 302 ? 20.653 6.163 27.755 1.00 83.69 302 ASP A O 1
ATOM 2492 N N . THR A 1 303 ? 20.420 6.139 25.521 1.00 91.38 303 THR A N 1
ATOM 2493 C CA . THR A 1 303 ? 19.374 7.164 25.447 1.00 91.38 303 THR A CA 1
ATOM 2494 C C . THR A 1 303 ? 18.183 6.626 24.671 1.00 91.38 303 THR A C 1
ATOM 2496 O O . THR A 1 303 ? 18.348 5.798 23.773 1.00 91.38 303 THR A O 1
ATOM 2499 N N . LEU A 1 304 ? 16.977 7.122 24.965 1.00 89.56 304 LEU A N 1
ATOM 2500 C CA . LEU A 1 304 ? 15.791 6.755 24.189 1.00 89.56 304 LEU A CA 1
ATOM 2501 C C . LEU A 1 304 ? 15.982 7.017 22.697 1.00 89.56 304 LEU A C 1
ATOM 2503 O O . LEU A 1 304 ? 15.597 6.175 21.903 1.00 89.56 304 LEU A O 1
ATOM 2507 N N . GLU A 1 305 ? 16.623 8.123 22.317 1.00 89.12 305 GLU A N 1
ATOM 2508 C CA . GLU A 1 305 ? 16.921 8.444 20.917 1.00 89.12 305 GLU A CA 1
ATOM 2509 C C . GLU A 1 305 ? 17.792 7.362 20.249 1.00 89.12 305 GLU A C 1
ATOM 2511 O O . GLU A 1 305 ? 17.528 6.934 19.123 1.00 89.12 305 GLU A O 1
ATOM 2516 N N . ALA A 1 306 ? 18.841 6.893 20.936 1.00 75.19 306 ALA A N 1
ATOM 2517 C CA . ALA A 1 306 ? 19.715 5.840 20.426 1.00 75.19 306 ALA A CA 1
ATOM 2518 C C . ALA A 1 306 ? 18.988 4.493 20.328 1.00 75.19 306 ALA A C 1
ATOM 2520 O O . ALA A 1 306 ? 19.108 3.814 19.307 1.00 75.19 306 ALA A O 1
ATOM 2521 N N . LEU A 1 307 ? 18.192 4.139 21.341 1.00 78.44 307 LEU A N 1
ATOM 2522 C CA . LEU A 1 307 ? 17.405 2.905 21.344 1.00 78.44 307 LEU A CA 1
ATOM 2523 C C . LEU A 1 307 ? 16.288 2.937 20.292 1.00 78.44 307 LEU A C 1
ATOM 2525 O O . LEU A 1 307 ? 16.085 1.952 19.591 1.00 78.44 307 LEU A O 1
ATOM 2529 N N . ALA A 1 308 ? 15.609 4.071 20.127 1.00 78.12 308 ALA A N 1
ATOM 2530 C CA . ALA A 1 308 ? 14.573 4.291 19.122 1.00 78.12 308 ALA A CA 1
ATOM 2531 C C . ALA A 1 308 ? 15.127 4.074 17.710 1.00 78.12 308 ALA A C 1
ATOM 2533 O O . ALA A 1 308 ? 14.569 3.297 16.936 1.00 78.12 308 ALA A O 1
ATOM 2534 N N . ARG A 1 309 ? 16.301 4.653 17.416 1.00 71.19 309 ARG A N 1
ATOM 2535 C CA . ARG A 1 309 ? 17.034 4.379 16.169 1.00 71.19 309 ARG A CA 1
ATOM 2536 C C . ARG A 1 309 ? 17.418 2.910 16.026 1.00 71.19 309 ARG A C 1
ATOM 2538 O O . ARG A 1 309 ? 17.212 2.337 14.963 1.00 71.19 309 ARG A O 1
ATOM 2545 N N . MET A 1 310 ? 17.974 2.307 17.077 1.00 69.50 310 MET A N 1
ATOM 2546 C CA . MET A 1 310 ? 18.430 0.913 17.052 1.00 69.50 310 MET A CA 1
ATOM 2547 C C . MET A 1 310 ? 17.287 -0.069 16.775 1.00 69.50 310 MET A C 1
ATOM 2549 O O . MET A 1 310 ? 17.489 -1.080 16.106 1.00 69.50 310 MET A O 1
ATOM 2553 N N . PHE A 1 311 ? 16.095 0.235 17.281 1.00 69.25 311 PHE A N 1
ATOM 2554 C CA . PHE A 1 311 ? 14.919 -0.622 17.183 1.00 69.25 311 PHE A CA 1
ATOM 2555 C C . PHE A 1 311 ? 13.910 -0.193 16.118 1.00 69.25 311 PHE A C 1
ATOM 2557 O O . PHE A 1 311 ? 12.834 -0.781 16.050 1.00 69.25 311 PHE A O 1
ATOM 2564 N N . ASP A 1 312 ? 14.259 0.787 15.281 1.00 62.28 312 ASP A N 1
ATOM 2565 C CA . ASP A 1 312 ? 13.411 1.284 14.191 1.00 62.28 312 ASP A CA 1
ATOM 2566 C C . ASP A 1 312 ? 12.007 1.710 14.675 1.00 62.28 312 ASP A C 1
ATOM 2568 O O . ASP A 1 312 ? 10.972 1.334 14.125 1.00 62.28 312 ASP A O 1
ATOM 2572 N N . CYS A 1 313 ? 11.973 2.479 15.767 1.00 72.94 313 CYS A N 1
ATOM 2573 C CA . CYS A 1 313 ? 10.759 3.018 16.386 1.00 72.94 313 CYS A CA 1
ATOM 2574 C C . CYS A 1 313 ? 10.987 4.461 16.870 1.00 72.94 313 CYS A C 1
ATOM 2576 O O . CYS A 1 313 ? 12.071 5.015 16.691 1.00 72.94 313 CYS A O 1
ATOM 2578 N N . SER A 1 314 ? 9.967 5.107 17.445 1.00 75.38 314 SER A N 1
ATOM 2579 C CA . SER A 1 314 ? 10.119 6.437 18.059 1.00 75.38 314 SER A CA 1
ATOM 2580 C C . SER A 1 314 ? 10.457 6.360 19.553 1.00 75.38 314 SER A C 1
ATOM 2582 O O . SER A 1 314 ? 10.190 5.359 20.221 1.00 75.38 314 SER A O 1
ATOM 2584 N N . GLU A 1 315 ? 11.012 7.442 20.111 1.00 85.38 315 GLU A N 1
ATOM 2585 C CA . GLU A 1 315 ? 11.214 7.557 21.564 1.00 85.38 315 GLU A CA 1
ATOM 2586 C C . GLU A 1 315 ? 9.882 7.422 22.311 1.00 85.38 315 GLU A C 1
ATOM 2588 O O . GLU A 1 315 ? 9.795 6.740 23.333 1.00 85.38 315 GLU A O 1
ATOM 2593 N N . GLU A 1 316 ? 8.823 8.027 21.767 1.00 78.62 316 GLU A N 1
ATOM 2594 C CA . GLU A 1 316 ? 7.470 7.965 22.308 1.00 78.62 316 GLU A CA 1
ATOM 2595 C C . GLU A 1 316 ? 6.903 6.537 22.319 1.00 78.62 316 GLU A C 1
ATOM 2597 O O . GLU A 1 316 ? 6.171 6.187 23.251 1.00 78.62 316 GLU A O 1
ATOM 2602 N N . ASP A 1 317 ? 7.259 5.701 21.338 1.00 75.31 317 ASP A N 1
ATOM 2603 C CA . ASP A 1 317 ? 6.872 4.288 21.313 1.00 75.31 317 ASP A CA 1
ATOM 2604 C C . ASP A 1 317 ? 7.513 3.533 22.477 1.00 75.31 317 ASP A C 1
ATOM 2606 O O . ASP A 1 317 ? 6.800 2.913 23.268 1.00 75.31 317 ASP A O 1
ATOM 2610 N N . ILE A 1 318 ? 8.835 3.658 22.653 1.00 81.00 318 ILE A N 1
ATOM 2611 C CA . ILE A 1 318 ? 9.558 3.020 23.765 1.00 81.00 318 ILE A CA 1
ATOM 2612 C C . ILE A 1 318 ? 9.003 3.498 25.107 1.00 81.00 318 ILE A C 1
ATOM 2614 O O . ILE A 1 318 ? 8.755 2.680 25.998 1.00 81.00 318 ILE A O 1
ATOM 2618 N N . MET A 1 319 ? 8.758 4.804 25.252 1.00 88.88 319 MET A N 1
ATOM 2619 C CA . MET A 1 319 ? 8.168 5.360 26.467 1.00 88.88 319 MET A CA 1
ATOM 2620 C C . MET A 1 319 ? 6.792 4.765 26.747 1.00 88.88 319 MET A C 1
ATOM 2622 O O . MET A 1 319 ? 6.531 4.317 27.861 1.00 88.88 319 MET A O 1
ATOM 2626 N N . ARG A 1 320 ? 5.910 4.707 25.747 1.00 68.88 320 ARG A N 1
ATOM 2627 C CA . ARG A 1 320 ? 4.553 4.184 25.926 1.00 68.88 320 ARG A CA 1
ATOM 2628 C C . ARG A 1 320 ? 4.539 2.678 26.189 1.00 68.88 320 ARG A C 1
ATOM 2630 O O . ARG A 1 320 ? 3.802 2.252 27.076 1.00 68.88 320 ARG A O 1
ATOM 2637 N N . TRP A 1 321 ? 5.342 1.884 25.476 1.00 81.06 321 TRP A N 1
ATOM 2638 C CA . TRP A 1 321 ? 5.444 0.430 25.684 1.00 81.06 321 TRP A CA 1
ATOM 2639 C C . TRP A 1 321 ? 5.856 0.068 27.110 1.00 81.06 321 TRP A C 1
ATOM 2641 O O . TRP A 1 321 ? 5.456 -0.979 27.618 1.00 81.06 321 TRP A O 1
ATOM 2651 N N . ASN A 1 322 ? 6.624 0.953 27.746 1.00 86.62 322 ASN A N 1
ATOM 2652 C CA . ASN A 1 322 ? 7.212 0.755 29.066 1.00 86.62 322 ASN A CA 1
ATOM 2653 C C . ASN A 1 322 ? 6.589 1.631 30.159 1.00 86.62 322 ASN A C 1
ATOM 2655 O O . ASN A 1 322 ? 7.058 1.620 31.293 1.00 86.62 322 ASN A O 1
ATOM 2659 N N . GLY A 1 323 ? 5.540 2.398 29.838 1.00 85.69 323 GLY A N 1
ATOM 2660 C CA . GLY A 1 323 ? 4.882 3.300 30.786 1.00 85.69 323 GLY A CA 1
ATOM 2661 C C . GLY A 1 323 ? 5.787 4.409 31.341 1.00 85.69 323 GLY A C 1
ATOM 2662 O O . GLY A 1 323 ? 5.556 4.880 32.457 1.00 85.69 323 GLY A O 1
ATOM 2663 N N . LEU A 1 324 ? 6.815 4.827 30.595 1.00 89.81 324 LEU A N 1
ATOM 2664 C CA . LEU A 1 324 ? 7.754 5.868 31.012 1.00 89.81 324 LEU A CA 1
ATOM 2665 C C . LEU A 1 324 ? 7.084 7.243 30.984 1.00 89.81 324 LEU A C 1
ATOM 2667 O O . LEU A 1 324 ? 6.418 7.618 30.018 1.00 89.81 324 LEU A O 1
ATOM 2671 N N . LYS A 1 325 ? 7.294 8.014 32.052 1.00 87.00 325 LYS A N 1
ATOM 2672 C CA . LYS A 1 325 ? 6.782 9.388 32.194 1.00 87.00 325 LYS A CA 1
ATOM 2673 C C . LYS A 1 325 ? 7.815 10.457 31.835 1.00 87.00 325 LYS A C 1
ATOM 2675 O O . LYS A 1 325 ? 7.453 11.617 31.673 1.00 87.00 325 LYS A O 1
ATOM 2680 N N . SER A 1 326 ? 9.082 10.072 31.718 1.00 91.06 326 SER A N 1
ATOM 2681 C CA . SER A 1 326 ? 10.203 10.926 31.333 1.00 91.06 326 SER A CA 1
ATOM 2682 C C . SER A 1 326 ? 11.103 10.181 30.347 1.00 91.06 326 SER A C 1
ATOM 2684 O O . SER A 1 326 ? 10.948 8.977 30.136 1.00 91.06 326 SER A O 1
ATOM 2686 N N . ARG A 1 327 ? 12.040 10.910 29.737 1.00 90.25 327 ARG A N 1
ATOM 2687 C CA . ARG A 1 327 ? 13.015 10.347 28.794 1.00 90.25 327 ARG A CA 1
ATOM 2688 C C . ARG A 1 327 ? 14.236 9.711 29.466 1.00 90.25 327 ARG A C 1
ATOM 2690 O O . ARG A 1 327 ? 15.171 9.298 28.786 1.00 90.25 327 ARG A O 1
ATOM 2697 N N . GLU A 1 328 ? 14.246 9.676 30.793 1.00 90.75 328 GLU A N 1
ATOM 2698 C CA . GLU A 1 328 ? 15.348 9.139 31.581 1.00 90.75 328 GLU A CA 1
ATOM 2699 C C . GLU A 1 328 ? 15.286 7.613 31.593 1.00 90.75 328 GLU A C 1
ATOM 2701 O O . GLU A 1 328 ? 14.232 7.022 31.834 1.00 90.75 328 GLU A O 1
ATOM 2706 N N . LEU A 1 329 ? 16.433 6.988 31.338 1.00 91.38 329 LEU A N 1
ATOM 2707 C CA . LEU A 1 329 ? 16.614 5.546 31.401 1.00 91.38 329 LEU A CA 1
ATOM 2708 C C . LEU A 1 329 ? 17.587 5.216 32.529 1.00 91.38 329 LEU A C 1
ATOM 2710 O O . LEU A 1 329 ? 18.609 5.885 32.692 1.00 91.38 329 LEU A O 1
ATOM 2714 N N . TYR A 1 330 ? 17.281 4.177 33.300 1.00 90.44 330 TYR A N 1
ATOM 2715 C CA . TYR A 1 330 ? 18.120 3.747 34.417 1.00 90.44 330 TYR A CA 1
ATOM 2716 C C . TYR A 1 330 ? 18.930 2.510 34.043 1.00 90.44 330 TYR A C 1
ATOM 2718 O O . TYR A 1 330 ? 18.434 1.605 33.377 1.00 90.44 330 TYR A O 1
ATOM 2726 N N . TYR A 1 331 ? 20.178 2.439 34.506 1.00 86.69 331 TYR A N 1
ATOM 2727 C CA . TYR A 1 331 ? 21.021 1.263 34.292 1.00 86.69 331 TYR A CA 1
ATOM 2728 C C . TYR A 1 331 ? 20.315 -0.016 34.777 1.00 86.69 331 TYR A C 1
ATOM 2730 O O . TYR A 1 331 ? 19.799 -0.057 35.894 1.00 86.69 331 TYR A O 1
ATOM 2738 N N . ARG A 1 332 ? 20.316 -1.055 33.930 1.00 78.38 332 ARG A N 1
ATOM 2739 C CA . ARG A 1 332 ? 19.606 -2.339 34.099 1.00 78.38 332 ARG A CA 1
ATOM 2740 C C . ARG A 1 332 ? 18.079 -2.275 34.086 1.00 78.38 332 ARG A C 1
ATOM 2742 O O . ARG A 1 332 ? 17.438 -3.280 34.380 1.00 78.38 332 ARG A O 1
ATOM 2749 N N . GLN A 1 333 ? 17.485 -1.146 33.714 1.00 91.12 333 GLN A N 1
ATOM 2750 C CA . GLN A 1 333 ? 16.056 -1.090 33.435 1.00 91.12 333 GLN A CA 1
ATOM 2751 C C . GLN A 1 333 ? 15.718 -2.004 32.253 1.00 91.12 333 GLN A C 1
ATOM 2753 O O . GLN A 1 333 ? 16.363 -1.945 31.207 1.00 91.12 333 GLN A O 1
ATOM 2758 N N . GLU A 1 334 ? 14.697 -2.839 32.412 1.00 85.69 334 GLU A N 1
ATOM 2759 C CA . GLU A 1 334 ? 14.167 -3.644 31.318 1.00 85.69 3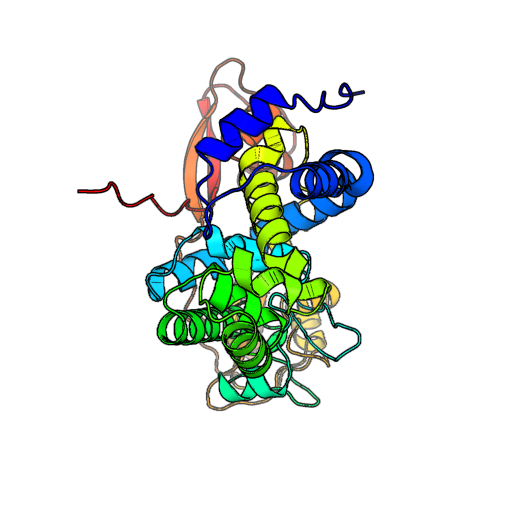34 GLU A CA 1
ATOM 2760 C C . GLU A 1 334 ? 13.152 -2.834 30.514 1.00 85.69 334 GLU A C 1
ATOM 2762 O O . GLU A 1 334 ? 12.199 -2.279 31.065 1.00 85.69 334 GLU A O 1
ATOM 2767 N N . LEU A 1 335 ? 13.358 -2.781 29.202 1.00 82.44 335 LEU A N 1
ATOM 2768 C CA . LEU A 1 335 ? 12.454 -2.166 28.246 1.00 82.44 335 LEU A CA 1
ATOM 2769 C C . LEU A 1 335 ? 11.872 -3.237 27.325 1.00 82.44 335 LEU A C 1
ATOM 2771 O O . LEU A 1 335 ? 12.591 -3.963 26.642 1.00 82.44 335 LEU A O 1
ATOM 2775 N N . ILE A 1 336 ? 10.550 -3.308 27.280 1.00 83.00 336 ILE A N 1
ATOM 2776 C CA . ILE A 1 336 ? 9.777 -3.985 26.252 1.00 83.00 336 ILE A CA 1
ATOM 2777 C C . ILE A 1 336 ? 9.938 -3.210 24.948 1.00 83.00 336 ILE A C 1
ATOM 2779 O O . ILE A 1 336 ? 9.603 -2.027 24.870 1.00 83.00 336 ILE A O 1
ATOM 2783 N N . ILE A 1 337 ? 10.396 -3.914 23.921 1.00 81.00 337 ILE A N 1
ATOM 2784 C CA . ILE A 1 337 ? 10.537 -3.409 22.562 1.00 81.00 337 ILE A CA 1
ATOM 2785 C C . ILE A 1 337 ? 9.686 -4.281 21.645 1.00 81.00 337 ILE A C 1
ATOM 2787 O O . ILE A 1 337 ? 9.792 -5.512 21.667 1.00 81.00 337 ILE A O 1
ATOM 2791 N N . TYR A 1 338 ? 8.837 -3.650 20.839 1.00 69.81 338 TYR A N 1
ATOM 2792 C CA . TYR A 1 338 ? 8.099 -4.336 19.787 1.00 69.81 338 TYR A CA 1
ATOM 2793 C C . TYR A 1 338 ? 8.803 -4.107 18.456 1.00 69.81 338 TYR A C 1
ATOM 2795 O O . TYR A 1 338 ? 8.927 -2.981 17.992 1.00 69.81 338 TYR A O 1
ATOM 2803 N N . HIS A 1 339 ? 9.245 -5.195 17.836 1.00 60.19 339 HIS A N 1
ATOM 2804 C CA . HIS A 1 339 ? 9.909 -5.173 16.539 1.00 60.19 339 HIS A CA 1
ATOM 2805 C C . HIS A 1 339 ? 8.911 -5.586 15.477 1.00 60.19 339 HIS A C 1
ATOM 2807 O O . HIS A 1 339 ? 8.363 -6.680 15.614 1.00 60.19 339 HIS A O 1
ATOM 2813 N N . PRO A 1 340 ? 8.707 -4.823 14.396 1.00 52.56 340 PRO A N 1
ATOM 2814 C CA . PRO A 1 340 ? 8.095 -5.386 13.200 1.00 52.56 340 PRO A CA 1
ATOM 2815 C C . PRO A 1 340 ? 8.918 -6.616 12.804 1.00 52.56 340 PRO A C 1
ATOM 2817 O O . PRO A 1 340 ? 10.145 -6.532 12.681 1.00 52.56 340 PRO A O 1
ATOM 2820 N N . ARG A 1 341 ? 8.295 -7.790 12.675 1.00 49.88 341 ARG A N 1
ATOM 2821 C CA . ARG A 1 341 ? 9.044 -9.002 12.327 1.00 49.88 341 ARG A CA 1
ATOM 2822 C C . ARG A 1 341 ? 9.529 -8.853 10.883 1.00 49.88 341 ARG A C 1
ATOM 2824 O O . ARG A 1 341 ? 8.765 -9.088 9.957 1.00 49.88 341 ARG A O 1
ATOM 2831 N N . LYS A 1 342 ? 10.798 -8.466 10.684 1.00 44.06 342 LYS A N 1
ATOM 2832 C CA . LYS A 1 342 ? 11.445 -8.550 9.367 1.00 44.06 342 LYS A CA 1
ATOM 2833 C C . LYS A 1 342 ? 11.354 -10.006 8.920 1.00 44.06 342 LYS A C 1
ATOM 2835 O O . LYS A 1 342 ? 11.842 -10.894 9.624 1.00 44.06 342 LYS A O 1
ATOM 2840 N N . THR A 1 343 ? 10.689 -10.256 7.796 1.00 37.16 343 THR A N 1
ATOM 2841 C CA . THR A 1 343 ? 10.671 -11.583 7.173 1.00 37.16 343 THR A CA 1
ATOM 2842 C C . THR A 1 343 ? 12.128 -12.014 6.982 1.00 37.16 343 THR A C 1
ATOM 2844 O O . THR A 1 343 ? 12.868 -11.273 6.331 1.00 37.16 343 THR A O 1
ATOM 2847 N N . PRO A 1 344 ? 12.591 -13.137 7.566 1.00 29.16 344 PRO A N 1
ATOM 2848 C CA . PRO A 1 344 ? 13.941 -13.608 7.310 1.00 29.16 344 PRO A CA 1
ATOM 2849 C C . PRO A 1 344 ? 14.090 -13.786 5.802 1.00 29.16 344 PRO A C 1
ATOM 2851 O O . PRO A 1 344 ? 13.296 -14.502 5.185 1.00 29.16 344 PRO A O 1
ATOM 2854 N N . LEU A 1 345 ? 15.082 -13.122 5.204 1.00 28.73 345 LEU A N 1
ATOM 2855 C CA . LEU A 1 345 ? 15.562 -13.520 3.889 1.00 28.73 345 LEU A CA 1
ATOM 2856 C C . LEU A 1 345 ? 15.885 -15.007 4.018 1.00 28.73 345 LEU A C 1
ATOM 2858 O O . LEU A 1 345 ? 16.703 -15.377 4.860 1.00 28.73 345 LEU A O 1
ATOM 2862 N N . LYS A 1 346 ? 15.185 -15.865 3.265 1.00 30.61 346 LYS A N 1
ATOM 2863 C CA . LYS A 1 346 ? 15.568 -17.274 3.175 1.00 30.61 346 LYS A CA 1
ATOM 2864 C C . LYS A 1 346 ? 17.046 -17.283 2.801 1.00 30.61 346 LYS A C 1
ATOM 2866 O O . LYS A 1 346 ? 17.399 -16.776 1.735 1.00 30.61 346 LYS A O 1
ATOM 2871 N N . GLU A 1 347 ? 17.886 -17.813 3.685 1.00 28.89 347 GLU A N 1
ATOM 2872 C CA . GLU A 1 347 ? 19.249 -18.163 3.321 1.00 28.89 347 GLU A CA 1
ATOM 2873 C C . GLU A 1 347 ? 19.143 -19.051 2.083 1.00 28.89 347 GLU A C 1
ATOM 2875 O O . GLU A 1 347 ? 18.409 -20.044 2.066 1.00 28.89 347 GLU A O 1
ATOM 2880 N N . ARG A 1 348 ? 19.773 -18.606 0.993 1.00 31.84 348 ARG A N 1
ATOM 2881 C CA . ARG A 1 348 ? 19.896 -19.422 -0.208 1.00 31.84 348 ARG A CA 1
ATOM 2882 C C . ARG A 1 348 ? 20.694 -20.661 0.196 1.00 31.84 348 ARG A C 1
ATOM 2884 O O . ARG A 1 348 ? 21.827 -20.510 0.645 1.00 31.84 348 ARG A O 1
ATOM 2891 N N . ALA A 1 349 ? 20.070 -21.831 0.081 1.00 34.19 349 ALA A N 1
ATOM 2892 C CA . ALA A 1 349 ? 20.783 -23.103 0.054 1.00 34.19 349 ALA A CA 1
ATOM 2893 C C . ALA A 1 349 ? 21.646 -23.194 -1.210 1.00 34.19 349 ALA A C 1
ATOM 2895 O O . ALA A 1 349 ? 21.209 -22.640 -2.251 1.00 34.19 349 ALA A O 1
#

Nearest PDB structures (foldseek):
  8rhf-assembly2_A  TM=7.135E-01  e=4.950E-20  Pseudomonas aeruginosa
  8rhf-assembly1_B  TM=7.022E-01  e=6.013E-20  Pseudomonas aeruginosa
  8rhi-assembly1_A  TM=8.359E-01  e=1.249E-16  Pseudomonas aeruginosa
  8rhi-assembly1_B  TM=8.353E-01  e=3.643E-16  Pseudomonas aeruginosa
  8rhe-assembly2_B  TM=8.404E-01  e=1.815E-15  Pseudomonas aeruginosa

Mean predicted aligned error: 9.66 Å

Radius of gyration: 22.07 Å; Cα contacts (8 Å, |Δi|>4): 508; chains: 1; bounding box: 55×46×67 Å

Secondary structure (DSSP, 8-state):
-PPPP---HHHHHHHHHH---SS----SHHHHHHHHIIIIISHHHHHHHHHHHHHHHHHHHHHHHHTT--GGGGGHHHHHHSS-TT-B-TT--BTTTTB-HHHHHHTT--BSSSBBTTS-HHHHHHHHHHHHHHHHHHHS-HHHHHHHHHH-HHHHHHHHHHHT---HHHHGGGS-HHHHHHHHHHHHHHHHHHHTGGGT----PPPHHHHSEEEEEE-S-EEHHHHHHHH---HHHHHHH-TTBTTSEEPP-TT-EEEEEEGGGHHHHHHHHHHTT--EEE---S-TTSEEEEEEEPPTT--HHHHHHHTTS-HHHHHHHTT-SSS---TT-EEEEEEE-PPPPPPP-

Solvent-accessible surface area (backbone atoms only — not comparable to full-atom values): 19461 Å² total; per-residue (Å²): 128,84,76,81,70,74,83,52,63,68,64,52,54,58,50,48,76,70,54,82,51,74,51,87,67,76,89,51,73,67,48,54,53,53,43,43,45,41,69,65,77,31,38,71,60,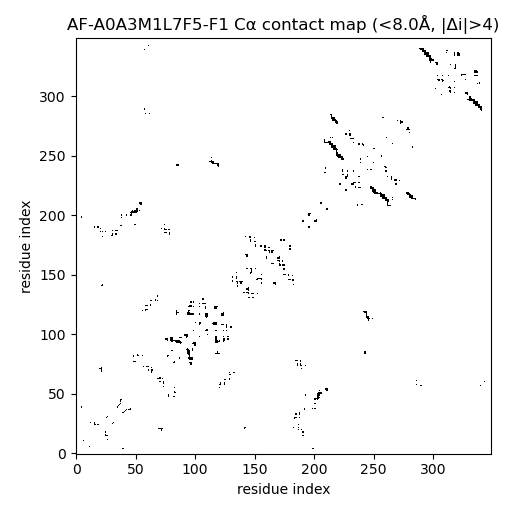44,14,44,28,51,16,38,36,74,64,44,45,65,61,40,52,50,49,28,58,75,70,73,46,68,72,48,57,63,35,49,28,50,74,59,31,42,49,27,37,78,35,66,49,99,88,55,24,23,5,29,71,39,40,41,68,68,60,36,44,78,55,71,38,55,77,59,94,52,37,33,32,43,19,27,75,64,61,29,43,53,34,49,52,55,48,50,50,53,33,26,74,73,57,79,30,60,59,49,21,53,36,19,70,72,61,35,56,73,51,45,56,51,16,26,65,74,52,75,39,84,52,50,83,70,19,35,86,62,46,58,74,70,42,54,45,46,63,56,47,42,52,46,41,40,49,46,69,77,45,29,65,85,57,70,50,65,58,48,63,67,61,63,63,72,61,46,58,43,51,38,24,36,34,57,67,47,41,42,65,57,49,20,72,61,39,71,50,55,58,68,57,45,51,65,62,36,47,16,35,68,74,46,44,46,66,64,32,98,87,45,42,83,42,49,39,33,51,91,34,47,64,45,42,50,53,51,31,59,78,66,74,47,68,68,45,78,30,86,60,72,63,92,60,59,44,42,78,47,78,46,67,38,53,89,87,62,44,46,68,58,50,14,62,74,55,77,52,49,48,67,52,49,26,61,66,57,68,49,92,61,80,78,74,53,75,67,40,77,35,51,43,73,32,74,54,72,76,76,76,75,77,80,127

pLDDT: mean 86.01, std 14.67, range [28.73, 98.56]

Foldseek 3Di:
DPDQQDPPVVVLVVCLCVQPAPARRDDDPLLVVLLCVDLPVVLVLLLQLLQLLLLQLLLLQLLCVVVVHRSLCSLQLCVQPSNQLQDADPQGQGGSLRDDPVLCVVLPFDDDDFFGCSSVSNSVSNSNVVQLVVLCVVLVHSLLSQLCSVQNNVQSVVLCVVQVDSPNVSSLVSGPPVSSCRVSNSSSSSSCNVCVVVSVRNRDHDDLFSNAKFKKWFQAKDALVNLCVQQVDDSVSQCRNRVRRPRRIDHHHPVTDIGIGRPNRVVSSVVVCVVVVTDMDRDPTPPPVQWDKDKDFDAPPDWLPNVCVVQVHHSVVQCVQAVNPDRDDDGRDITIHIHRPDDPPPDDD

Sequence (349 aa):
MPAPPTFQYELIRERFQTLDCLVRPVWNAEIEGLLRQFLVYGRRDAELMLGRGVMYFPIIEHYLSQYNLPQGMKYLPLVESSMRPKAVSHVGATGLWQFMPATARQFGLRVNHYLDERRDPYKSTEAALRYLAYLYEKYESWELALAAYNAGSGTVDRAIRRAGSTDFWKIRSYLPRETRQYVPKLIVATYIGEYHQEHGLQPRYPDFELQFTRTVKVYHYITFLEIAKATGASPTTLYKLNPGYKKGVIPSNPKGNYLILPEAVVESFRAYLRKRNIEYHQGESLPEDLYRKSTYVVLVGDTLEALARMFDCSEEDIMRWNGLKSRELYYRQELIIYHPRKTPLKERA